Protein AF-A0A4Y2RSC5-F1 (afdb_monomer_lite)

Organism: Araneus ventricosus (NCBI:txid182803)

pLDDT: mean 80.31, std 13.88, range [35.72, 94.94]

Sequence (308 aa):
MYLLNKRRVNRQESGKKKAKQGKEKMKKQIKNLEKKLKLPEKMNAKLRQRLWRSSKQQSSQESPRTKVSKLLKGTKNVSKTVKKKLLFSELLLSKIKSTYIRSNTAEKRTLKSATSGILEKYRCQGYFTSLTSRWKTNLSYGRTERKIKLEKLREDVKAFVENDMTSRLTAGKKETITRNKQKCQMRLLNDSLKSLHKKFLAAYPFYKDGDLTTKIKFERWVTKKVKVIIHGNEKISQKTVKETVECSKQELLKAFMKSMPTFMQHVNNVNHQHQIINKIKENLQKKEALLHIDFSENFNCKYAEEIH

Secondary structure (DSSP, 8-state):
----------HHHHHHHHHHHHHHHHHHHHHHHHHHHHHHHHHHHHHHHHHHHHHHHHTTS--HHHHHHHHTTT-S---HHHHHHHHHHHHHHHHHHHHHHH--HHHHHHHHHHHTTHHHHTT-HHHHHHHH--S-SSSSHHHHHHHHHHHHHHHHHHHHHHSTTTEEE---TT-EEEETTEEEE-EEESS-HHHHHHHHHHH-GGGTS-TTSSEEEEEEEEEEEEEEEETTEEEEEEEEEEEEEEEEHHHHHHHHHHHHHHHHHHHHHHHHHHHHHHHHHHT--TT-------TTTTTT--------

Radius of gyration: 42.2 Å; chains: 1; bounding box: 141×112×78 Å

Structure (mmCIF, N/CA/C/O backbone):
data_AF-A0A4Y2RSC5-F1
#
_entry.id   AF-A0A4Y2RSC5-F1
#
loop_
_atom_site.group_PDB
_atom_site.id
_atom_site.type_symbol
_atom_site.label_atom_id
_atom_site.label_alt_id
_atom_site.label_comp_id
_atom_site.label_asym_id
_atom_site.label_entity_id
_atom_site.label_seq_id
_atom_site.pdbx_PDB_ins_code
_atom_site.Cartn_x
_atom_site.Cartn_y
_atom_site.Cartn_z
_atom_site.occupancy
_atom_site.B_iso_or_equiv
_atom_site.auth_seq_id
_atom_site.auth_comp_id
_atom_site.auth_asym_id
_atom_site.auth_atom_id
_atom_site.pdbx_PDB_model_num
ATOM 1 N N . MET A 1 1 ? 84.118 72.028 18.546 1.00 38.62 1 MET A N 1
ATOM 2 C CA . MET A 1 1 ? 84.020 71.269 19.810 1.00 38.62 1 MET A CA 1
ATOM 3 C C . MET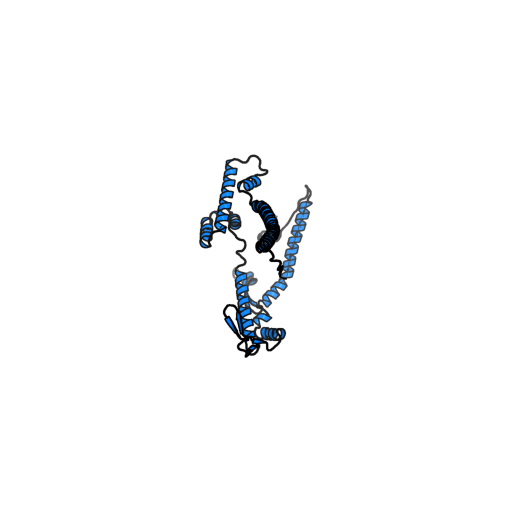 A 1 1 ? 82.852 70.304 19.731 1.00 38.62 1 MET A C 1
ATOM 5 O O . MET A 1 1 ? 81.795 70.674 19.239 1.00 38.62 1 MET A O 1
ATOM 9 N N . TYR A 1 2 ? 83.088 69.067 20.161 1.00 40.75 2 TYR A N 1
ATOM 10 C CA . TYR A 1 2 ? 82.125 67.971 20.233 1.00 40.75 2 TYR A CA 1
ATOM 11 C C . TYR A 1 2 ? 80.888 68.333 21.069 1.00 40.75 2 TYR A C 1
ATOM 13 O O . TYR A 1 2 ? 81.036 68.937 22.123 1.00 40.75 2 TYR A O 1
ATOM 21 N N . LEU A 1 3 ? 79.703 67.864 20.653 1.00 40.97 3 LEU A N 1
ATOM 22 C CA . LEU A 1 3 ? 78.919 66.884 21.424 1.00 40.97 3 LEU A CA 1
ATOM 23 C C . LEU A 1 3 ? 77.697 66.397 20.621 1.00 40.97 3 LEU A C 1
ATOM 25 O O . LEU A 1 3 ? 76.685 67.073 20.452 1.00 40.97 3 LEU A O 1
ATOM 29 N N . LEU A 1 4 ? 77.825 65.158 20.138 1.00 47.56 4 LEU A N 1
ATOM 30 C CA . LEU A 1 4 ? 76.773 64.306 19.590 1.00 47.56 4 LEU A CA 1
ATOM 31 C C . LEU A 1 4 ? 75.634 64.119 20.603 1.00 47.56 4 LEU A C 1
ATOM 33 O O . LEU A 1 4 ? 75.732 63.267 21.484 1.00 47.56 4 LEU A O 1
ATOM 37 N N . ASN A 1 5 ? 74.505 64.805 20.427 1.00 45.09 5 ASN A N 1
ATOM 38 C CA . ASN A 1 5 ? 73.284 64.477 21.166 1.00 45.09 5 ASN A CA 1
ATOM 39 C C . ASN A 1 5 ? 72.434 63.465 20.375 1.00 45.09 5 ASN A C 1
ATOM 41 O O . ASN A 1 5 ? 71.333 63.747 19.900 1.00 45.09 5 ASN A O 1
ATOM 45 N N . LYS A 1 6 ? 72.975 62.249 20.195 1.00 51.88 6 LYS A N 1
ATOM 46 C CA . LYS A 1 6 ? 72.181 61.090 19.763 1.00 51.88 6 LYS A CA 1
ATOM 47 C C . LYS A 1 6 ? 71.186 60.788 20.885 1.00 51.88 6 LYS A C 1
ATOM 49 O O . LYS A 1 6 ? 71.548 60.120 21.852 1.00 51.88 6 LYS A O 1
ATOM 54 N N . ARG A 1 7 ? 69.937 61.256 20.753 1.00 49.59 7 ARG A N 1
ATOM 55 C CA . ARG A 1 7 ? 68.803 60.852 21.605 1.00 49.59 7 ARG A CA 1
ATOM 56 C C . ARG A 1 7 ? 68.656 59.326 21.550 1.00 49.59 7 ARG A C 1
ATOM 58 O O . ARG A 1 7 ? 67.960 58.779 20.698 1.00 49.59 7 ARG A O 1
ATOM 65 N N . ARG A 1 8 ? 69.344 58.621 22.451 1.00 51.06 8 ARG A N 1
ATOM 66 C CA . ARG A 1 8 ? 69.123 57.204 22.736 1.00 51.06 8 ARG A CA 1
ATOM 67 C C . ARG A 1 8 ? 67.728 57.103 23.339 1.00 51.06 8 ARG A C 1
ATOM 69 O O . ARG A 1 8 ? 67.556 57.352 24.527 1.00 51.06 8 ARG A O 1
ATOM 76 N N . VAL A 1 9 ? 66.729 56.763 22.524 1.00 57.09 9 VAL A N 1
ATOM 77 C CA . VAL A 1 9 ? 65.422 56.349 23.044 1.00 57.09 9 VAL A CA 1
ATOM 78 C C . VAL A 1 9 ? 65.686 55.210 24.019 1.00 57.09 9 VAL A C 1
ATOM 80 O O . VAL A 1 9 ? 66.255 54.180 23.645 1.00 57.09 9 VAL A O 1
ATOM 83 N N . ASN A 1 10 ? 65.343 55.433 25.283 1.00 57.34 10 ASN A N 1
ATOM 84 C CA . ASN A 1 10 ? 65.672 54.525 26.361 1.00 57.34 10 ASN A CA 1
ATOM 85 C C . ASN A 1 10 ? 65.034 53.156 26.058 1.00 57.34 10 ASN A C 1
ATOM 87 O O . ASN A 1 10 ? 63.818 53.037 25.883 1.00 57.34 10 ASN A O 1
ATOM 91 N N . ARG A 1 11 ? 65.853 52.102 25.938 1.00 58.34 11 ARG A N 1
ATOM 92 C CA . ARG A 1 11 ? 65.409 50.747 25.550 1.00 58.34 11 ARG A CA 1
ATOM 93 C C . ARG A 1 11 ? 64.298 50.235 26.484 1.00 58.34 11 ARG A C 1
ATOM 95 O O . ARG A 1 11 ? 63.404 49.513 26.039 1.00 58.34 11 ARG A O 1
ATOM 102 N N . GLN A 1 12 ? 64.303 50.689 27.742 1.00 60.19 12 GLN A N 1
ATOM 103 C CA . GLN A 1 12 ? 63.256 50.433 28.735 1.00 60.19 12 GLN A CA 1
ATOM 104 C C . GLN A 1 12 ? 61.904 51.091 28.395 1.00 60.19 12 GLN A C 1
ATOM 106 O O . GLN A 1 12 ? 60.864 50.464 28.592 1.00 60.19 12 GLN A O 1
ATOM 111 N N . GLU A 1 13 ? 61.874 52.309 27.845 1.00 60.00 13 GLU A N 1
ATOM 112 C CA . GLU A 1 13 ? 60.627 52.990 27.445 1.00 60.00 13 GLU A CA 1
ATOM 113 C C . GLU A 1 13 ? 59.979 52.323 26.226 1.00 60.00 13 GLU A C 1
ATOM 115 O O . GLU A 1 13 ? 58.761 52.128 26.187 1.00 60.00 13 GLU A O 1
ATOM 120 N N . SER A 1 14 ? 60.796 51.880 25.264 1.00 63.19 14 SER A N 1
ATOM 121 C CA . SER A 1 14 ? 60.332 51.097 24.110 1.00 63.19 14 SER A CA 1
ATOM 122 C C . SER A 1 14 ? 59.736 49.746 24.540 1.00 63.19 14 SER A C 1
ATOM 124 O O . SER A 1 14 ? 58.666 49.354 24.064 1.00 63.19 14 SER A O 1
ATOM 126 N N . GLY A 1 15 ? 60.362 49.064 25.510 1.00 72.19 15 GLY A N 1
ATOM 127 C CA . GLY A 1 15 ? 59.841 47.831 26.112 1.00 72.19 15 GLY A CA 1
ATOM 128 C C . GLY A 1 15 ? 58.510 48.031 26.847 1.00 72.19 15 GLY A C 1
ATOM 129 O O . GLY A 1 15 ? 57.554 47.294 26.601 1.00 72.19 15 GLY A O 1
ATOM 130 N N . LYS A 1 16 ? 58.400 49.081 27.676 1.00 76.12 16 LYS A N 1
ATOM 131 C CA . LYS A 1 16 ? 57.156 49.449 28.380 1.00 76.12 16 LYS A CA 1
ATOM 132 C C . LYS A 1 16 ? 56.017 49.765 27.403 1.00 76.12 16 LYS A C 1
ATOM 134 O O . LYS A 1 16 ? 54.886 49.319 27.606 1.00 76.12 16 LYS A O 1
ATOM 139 N N . LYS A 1 17 ? 56.308 50.470 26.304 1.00 77.06 17 LYS A N 1
ATOM 140 C CA . LYS A 1 17 ? 55.325 50.780 25.252 1.00 77.06 17 LYS A CA 1
ATOM 141 C C . LYS A 1 17 ? 54.841 49.518 24.530 1.00 77.06 17 LYS A C 1
ATOM 143 O O . LYS A 1 17 ? 53.634 49.356 24.353 1.00 77.06 17 LYS A O 1
ATOM 148 N N . LYS A 1 18 ? 55.745 48.592 24.184 1.00 76.75 18 LYS A N 1
ATOM 149 C CA . LYS A 1 18 ? 55.384 47.286 23.597 1.00 76.75 18 LYS A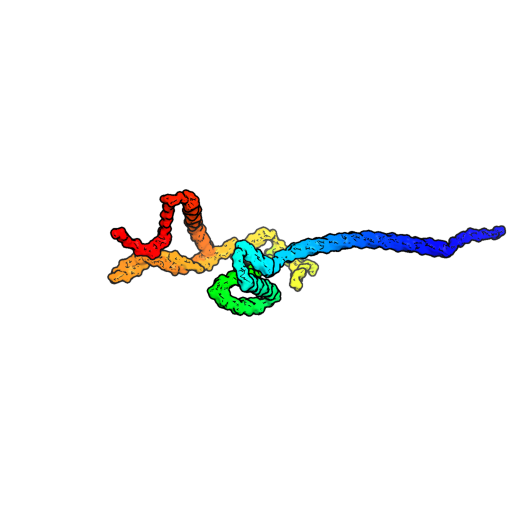 CA 1
ATOM 150 C C . LYS A 1 18 ? 54.540 46.439 24.554 1.00 76.75 18 LYS A C 1
ATOM 152 O O . LYS A 1 18 ? 53.531 45.878 24.130 1.00 76.75 18 LYS A O 1
ATOM 157 N N . ALA A 1 19 ? 54.885 46.405 25.842 1.00 79.88 19 ALA A N 1
ATOM 158 C CA . ALA A 1 19 ? 54.108 45.700 26.863 1.00 79.88 19 ALA A CA 1
ATOM 159 C C . ALA A 1 19 ? 52.691 46.284 27.018 1.00 79.88 19 ALA A C 1
ATOM 161 O O . ALA A 1 19 ? 51.711 45.538 27.055 1.00 79.88 19 ALA A O 1
ATOM 162 N N . LYS A 1 20 ? 52.558 47.619 27.025 1.00 83.69 20 LYS A N 1
ATOM 163 C CA . LYS A 1 20 ? 51.255 48.303 27.065 1.00 83.69 20 LYS A CA 1
ATOM 164 C C . LYS A 1 20 ? 50.401 47.965 25.839 1.00 83.69 20 LYS A C 1
ATOM 166 O O . LYS A 1 20 ? 49.246 47.575 25.995 1.00 83.69 20 LYS A O 1
ATOM 171 N N . GLN A 1 21 ? 50.982 48.025 24.640 1.00 84.25 21 GLN A N 1
ATOM 172 C CA . GLN A 1 21 ? 50.295 47.651 23.399 1.00 84.25 21 GLN A CA 1
ATOM 173 C C . GLN A 1 21 ? 49.872 46.172 23.388 1.00 84.25 21 GLN A C 1
ATOM 175 O O . GLN A 1 21 ? 48.770 45.853 22.944 1.00 84.25 21 GLN A O 1
ATOM 180 N N . GLY A 1 22 ? 50.709 45.267 23.908 1.00 87.69 22 GLY A N 1
ATOM 181 C CA . GLY A 1 22 ? 50.367 43.853 24.082 1.00 87.69 22 GLY A CA 1
ATOM 182 C C . GLY A 1 22 ? 49.178 43.654 25.026 1.00 87.69 22 GLY A C 1
ATOM 183 O O . GLY A 1 22 ? 48.213 42.977 24.672 1.00 87.69 22 GLY A O 1
ATOM 184 N N . LYS A 1 23 ? 49.189 44.328 26.183 1.00 88.50 23 LYS A N 1
ATOM 185 C CA . LYS A 1 23 ? 48.091 44.293 27.164 1.00 88.50 23 LYS A CA 1
ATOM 186 C C . LYS A 1 23 ? 46.782 44.836 26.585 1.00 88.50 23 LYS A C 1
ATOM 188 O O . LYS A 1 23 ? 45.720 44.265 26.819 1.00 88.50 23 LYS A O 1
ATOM 193 N N . GLU A 1 24 ? 46.838 45.911 25.801 1.00 88.75 24 GLU A N 1
ATOM 194 C CA . GLU A 1 24 ? 45.664 46.471 25.120 1.00 88.75 24 GLU A CA 1
ATOM 195 C C . GLU A 1 24 ? 45.108 45.534 24.041 1.00 88.75 24 GLU A C 1
ATOM 197 O O . GLU A 1 24 ? 43.889 45.374 23.940 1.00 88.75 24 GLU A O 1
ATOM 202 N N . LYS A 1 25 ? 45.978 44.865 23.273 1.00 91.00 25 LYS A N 1
ATOM 203 C CA . LYS A 1 25 ? 45.565 43.833 22.309 1.00 91.00 25 LYS A CA 1
ATOM 204 C C . LYS A 1 25 ? 44.872 42.663 23.008 1.00 91.00 25 LYS A C 1
ATOM 206 O O . LYS A 1 25 ? 43.777 42.292 22.587 1.00 91.00 25 LYS A O 1
ATOM 211 N N . MET A 1 26 ? 45.436 42.155 24.105 1.00 90.12 26 MET A N 1
ATOM 212 C CA . MET A 1 26 ? 44.810 41.083 24.890 1.00 90.12 26 MET A CA 1
ATOM 213 C C . MET A 1 26 ? 43.454 41.511 25.462 1.00 90.12 26 MET A C 1
ATOM 215 O O . MET A 1 26 ? 42.474 40.788 25.313 1.00 90.12 26 MET A O 1
ATOM 219 N N . LYS A 1 27 ? 43.342 42.720 26.033 1.00 93.19 27 LYS A N 1
ATOM 220 C CA . LYS A 1 27 ? 42.054 43.252 26.520 1.00 93.19 27 LYS A CA 1
ATOM 221 C C . LYS A 1 27 ? 40.998 43.327 25.413 1.00 93.19 27 LYS A C 1
ATOM 223 O O . LYS A 1 27 ? 39.842 42.973 25.637 1.00 93.19 27 LYS A O 1
ATOM 228 N N . LYS A 1 28 ? 41.381 43.763 24.206 1.00 92.81 28 LYS A N 1
ATOM 229 C CA . LYS A 1 28 ? 40.481 43.780 23.040 1.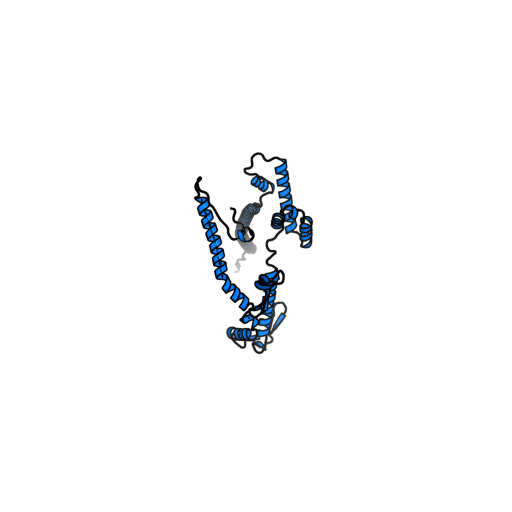00 92.81 28 LYS A CA 1
ATOM 230 C C . LYS A 1 28 ? 40.060 42.367 22.627 1.00 92.81 28 LYS A C 1
ATOM 232 O O . LYS A 1 28 ? 38.890 42.157 22.317 1.00 92.81 28 LYS A O 1
ATOM 237 N N . GLN A 1 29 ? 40.981 41.404 22.649 1.00 93.31 29 GLN A N 1
ATOM 238 C CA . GLN A 1 29 ? 40.682 40.001 22.351 1.00 93.31 29 GLN A CA 1
ATOM 239 C C . GLN A 1 29 ? 39.714 39.394 23.371 1.00 93.31 29 GLN A C 1
ATOM 241 O O . GLN A 1 29 ? 38.714 38.817 22.955 1.00 93.31 29 GLN A O 1
ATOM 246 N N . ILE A 1 30 ? 39.943 39.604 24.672 1.00 93.69 30 ILE A N 1
ATOM 247 C CA . ILE A 1 30 ? 39.045 39.155 25.749 1.00 93.69 30 ILE A CA 1
ATOM 248 C C . ILE A 1 30 ? 37.636 39.712 25.527 1.00 93.69 30 ILE A C 1
ATOM 250 O O . ILE A 1 30 ? 36.679 38.949 25.429 1.00 93.69 30 ILE A O 1
ATOM 254 N N . LYS A 1 31 ? 37.511 41.024 25.294 1.00 94.44 31 LYS A N 1
ATOM 255 C CA . LYS A 1 31 ? 36.214 41.668 25.031 1.00 94.44 31 LYS A CA 1
ATOM 256 C C . LYS A 1 31 ? 35.508 41.103 23.791 1.00 94.44 31 LYS A C 1
ATOM 258 O O . LYS A 1 31 ? 34.282 40.990 23.760 1.00 94.44 31 LYS A O 1
ATOM 263 N N . ASN A 1 32 ? 36.258 40.761 22.745 1.00 93.31 32 ASN A N 1
ATOM 264 C CA . ASN A 1 32 ? 35.699 40.150 21.539 1.00 93.31 32 ASN A CA 1
ATOM 265 C C . ASN A 1 32 ? 35.259 38.698 21.775 1.00 93.31 32 ASN A C 1
ATOM 267 O O . ASN A 1 32 ? 34.220 38.295 21.254 1.00 93.31 32 ASN A O 1
ATOM 271 N N . LEU A 1 33 ? 36.010 37.927 22.563 1.00 90.88 33 LEU A N 1
ATOM 272 C CA . LEU A 1 33 ? 35.647 36.563 22.951 1.00 90.88 33 LEU A CA 1
ATOM 273 C C . LEU A 1 33 ? 34.394 36.549 23.836 1.00 90.88 33 LEU A C 1
ATOM 275 O O . LEU A 1 33 ? 33.474 35.785 23.561 1.00 90.88 33 LEU A O 1
ATOM 279 N N . GLU A 1 34 ? 34.283 37.464 24.800 1.00 92.25 34 GLU A N 1
ATOM 280 C CA . GLU A 1 34 ? 33.077 37.641 25.622 1.00 92.25 34 GLU A CA 1
ATOM 281 C C . GLU A 1 34 ? 31.842 37.958 24.768 1.00 92.25 34 GLU A C 1
ATOM 283 O O . GLU A 1 34 ? 30.770 37.380 24.955 1.00 92.25 34 GLU A O 1
ATOM 288 N N . LYS A 1 35 ? 31.978 38.845 23.771 1.00 90.06 35 LYS A N 1
ATOM 289 C CA . LYS A 1 35 ? 30.892 39.126 22.817 1.00 90.06 35 LYS A CA 1
ATOM 290 C C . LYS A 1 35 ? 30.500 37.884 22.015 1.00 90.06 35 LYS A C 1
ATOM 292 O O . LYS A 1 35 ? 29.309 37.657 21.806 1.00 90.06 35 LYS A O 1
ATOM 297 N N . LYS A 1 36 ? 31.483 37.088 21.580 1.00 90.56 36 LYS A N 1
ATOM 298 C CA . LYS A 1 36 ? 31.247 35.835 20.850 1.00 90.56 36 LYS A CA 1
ATOM 299 C C . LYS A 1 36 ? 30.589 34.762 21.718 1.00 90.56 36 LYS A C 1
ATOM 301 O O . LYS A 1 36 ? 29.824 33.987 21.162 1.00 90.56 36 LYS A O 1
ATOM 306 N N . LEU A 1 37 ? 30.823 34.738 23.033 1.00 92.00 37 LEU A N 1
ATOM 307 C CA . LEU A 1 37 ? 30.200 33.790 23.972 1.00 92.00 37 LEU A CA 1
ATOM 308 C C . LEU A 1 37 ? 28.743 34.142 24.321 1.00 92.00 37 LEU A C 1
ATOM 310 O O . LEU A 1 37 ? 27.908 33.248 24.456 1.00 92.00 37 LEU A O 1
ATOM 314 N N . LYS A 1 38 ? 28.380 35.430 24.343 1.00 92.25 38 LYS A N 1
ATOM 315 C CA . LYS A 1 38 ? 27.003 35.867 24.661 1.00 92.25 38 LYS A CA 1
ATOM 316 C C . LYS A 1 38 ? 25.930 35.327 23.708 1.00 92.25 38 LYS A C 1
ATOM 318 O O . LYS A 1 38 ? 24.800 35.073 24.125 1.00 92.25 38 LYS A O 1
ATOM 323 N N . LEU A 1 39 ? 26.231 35.195 22.414 1.00 86.44 39 LEU A N 1
ATOM 324 C CA . LEU A 1 39 ? 25.284 34.672 21.416 1.00 86.44 39 LEU A CA 1
ATOM 325 C C . LEU A 1 39 ? 24.964 33.173 21.604 1.00 86.44 39 LEU A C 1
ATOM 327 O O . LEU A 1 39 ? 23.777 32.844 21.701 1.00 86.44 39 LEU A O 1
ATOM 331 N N . PRO A 1 40 ? 25.952 32.260 21.692 1.00 90.12 40 PRO A N 1
ATOM 332 C CA . PRO A 1 40 ? 25.705 30.847 21.949 1.00 90.12 40 PRO A CA 1
ATOM 333 C C . PRO A 1 40 ? 25.101 30.600 23.333 1.00 90.12 40 PRO A C 1
ATOM 335 O O . PRO A 1 40 ? 24.245 29.730 23.446 1.00 90.12 40 PRO A O 1
ATOM 338 N N . GLU A 1 41 ? 25.430 31.385 24.364 1.00 93.00 41 GLU A N 1
ATOM 339 C CA . GLU A 1 41 ? 24.750 31.303 25.667 1.00 93.00 41 GLU A CA 1
ATOM 340 C C . GLU A 1 41 ? 23.250 31.602 25.555 1.00 93.00 41 GLU A C 1
ATOM 342 O O . GLU A 1 41 ? 22.416 30.816 26.014 1.00 93.00 41 GLU A O 1
ATOM 347 N N . LYS A 1 42 ? 22.882 32.690 24.862 1.00 92.12 42 LYS A N 1
ATOM 348 C CA . LYS A 1 42 ? 21.475 33.022 24.579 1.00 92.12 42 LYS A CA 1
ATOM 349 C C . LYS A 1 42 ? 20.788 31.936 23.751 1.00 92.12 42 LYS A C 1
ATOM 351 O O . LYS A 1 42 ? 19.621 31.621 23.993 1.00 92.12 42 LYS A O 1
ATOM 356 N N . MET A 1 43 ? 21.488 31.359 22.774 1.00 91.19 43 MET A N 1
ATOM 357 C CA . MET A 1 43 ? 20.962 30.270 21.951 1.00 91.19 43 MET A CA 1
ATOM 358 C C . MET A 1 43 ? 20.743 28.997 22.778 1.00 91.19 43 MET A C 1
ATOM 360 O O . MET A 1 43 ? 19.669 28.405 22.706 1.00 91.19 43 MET A O 1
ATOM 364 N N . ASN A 1 44 ? 21.694 28.633 23.637 1.00 90.19 44 ASN A N 1
ATOM 365 C CA . ASN A 1 44 ? 21.588 27.504 24.557 1.00 90.19 44 ASN A CA 1
ATOM 366 C C . ASN A 1 44 ? 20.445 27.686 25.560 1.00 90.19 44 ASN A C 1
ATOM 368 O O . ASN A 1 44 ? 19.691 26.744 25.793 1.00 90.19 44 ASN A O 1
ATOM 372 N N . ALA A 1 45 ? 20.251 28.888 26.110 1.00 93.25 45 ALA A N 1
ATOM 373 C CA . ALA A 1 45 ? 19.117 29.187 26.984 1.00 93.25 45 ALA A CA 1
ATOM 374 C C . ALA A 1 45 ? 17.771 28.989 26.261 1.00 93.25 45 ALA A C 1
ATOM 376 O O . ALA A 1 45 ? 16.875 28.317 26.779 1.00 93.25 45 ALA A O 1
ATOM 377 N N . LYS A 1 46 ? 17.649 29.483 25.017 1.00 92.81 46 LYS A N 1
ATOM 378 C CA . LYS A 1 46 ? 16.461 29.258 24.172 1.00 92.81 46 LYS A CA 1
ATOM 379 C C . LYS A 1 46 ? 16.235 27.774 23.876 1.00 92.81 46 LYS A C 1
ATOM 381 O O . LYS A 1 46 ? 15.098 27.308 23.943 1.00 92.81 46 LYS A O 1
ATOM 386 N N . LEU A 1 47 ? 17.294 27.026 23.560 1.00 90.12 47 LEU A N 1
ATOM 387 C CA . LEU A 1 47 ? 17.215 25.588 23.294 1.00 90.12 47 LEU A CA 1
ATOM 388 C C . LEU A 1 47 ? 16.781 24.806 24.539 1.00 90.12 47 LEU A C 1
ATOM 390 O O . LEU A 1 47 ? 15.878 23.981 24.435 1.00 90.12 47 LEU A O 1
ATOM 394 N N . ARG A 1 48 ? 17.329 25.120 25.721 1.00 90.56 48 ARG A N 1
ATOM 395 C CA . ARG A 1 48 ? 16.908 24.534 27.007 1.00 90.56 48 ARG A CA 1
ATOM 396 C C . ARG A 1 48 ? 15.430 24.796 27.290 1.00 90.56 48 ARG A C 1
ATOM 398 O O . ARG A 1 48 ? 14.702 23.878 27.661 1.00 90.56 48 ARG A O 1
ATOM 405 N N . GLN A 1 49 ? 14.959 26.021 27.055 1.00 87.75 49 GLN A N 1
ATOM 406 C CA . GLN A 1 49 ? 13.554 26.371 27.263 1.00 87.75 49 GLN A CA 1
ATOM 407 C C . GLN A 1 49 ? 12.620 25.665 26.265 1.00 87.75 49 GLN A C 1
ATOM 409 O O . GLN A 1 49 ? 11.542 25.210 26.652 1.00 87.75 49 GLN A O 1
ATOM 414 N N . ARG A 1 50 ? 13.032 25.512 24.998 1.00 85.56 50 ARG A N 1
ATOM 415 C CA . ARG A 1 50 ? 12.306 24.701 24.002 1.00 85.56 50 ARG A CA 1
ATOM 416 C C . ARG A 1 50 ? 12.252 23.228 24.400 1.00 85.56 50 ARG A C 1
ATOM 418 O O . ARG A 1 50 ? 11.176 22.642 24.345 1.00 85.56 50 ARG A O 1
ATOM 425 N N . LEU A 1 51 ? 13.369 22.660 24.855 1.00 83.12 51 LEU A N 1
ATOM 426 C CA . LEU A 1 51 ? 13.448 21.291 25.371 1.00 83.12 51 LEU A CA 1
ATOM 427 C C . LEU A 1 51 ? 12.496 21.075 26.551 1.00 83.12 51 LEU A C 1
ATOM 429 O O . LEU A 1 51 ? 11.780 20.081 26.576 1.00 83.12 51 LEU A O 1
ATOM 433 N N . TRP A 1 52 ? 12.421 22.021 27.490 1.00 80.75 52 TRP A N 1
ATOM 434 C CA . TRP A 1 52 ? 11.495 21.943 28.624 1.00 80.75 52 TRP A CA 1
ATOM 435 C C . TRP A 1 52 ? 10.022 21.984 28.193 1.00 80.75 52 TRP A C 1
ATOM 437 O O . TRP A 1 52 ? 9.217 21.171 28.650 1.00 80.75 52 TRP A O 1
ATOM 447 N N . ARG A 1 53 ? 9.661 22.882 27.265 1.00 78.69 53 ARG A N 1
ATOM 448 C CA . ARG A 1 53 ? 8.300 22.946 26.698 1.00 78.69 53 ARG A CA 1
ATOM 449 C C . ARG A 1 53 ? 7.943 21.662 25.940 1.00 78.69 53 ARG A C 1
ATOM 451 O O . ARG A 1 53 ? 6.856 21.126 26.137 1.00 78.69 53 ARG A O 1
ATOM 458 N N . SER A 1 54 ? 8.880 21.142 25.146 1.00 72.00 54 SER A N 1
ATOM 459 C CA . SER A 1 54 ? 8.731 19.872 24.429 1.00 72.00 54 SER A CA 1
ATOM 460 C C . SER A 1 54 ? 8.610 18.692 25.393 1.00 72.00 54 SER A C 1
ATOM 462 O O . SER A 1 54 ? 7.769 17.833 25.184 1.00 72.00 54 SER A O 1
ATOM 464 N N . SER A 1 55 ? 9.374 18.670 26.489 1.00 66.50 55 SER A N 1
ATOM 465 C CA . SER A 1 55 ? 9.301 17.636 27.530 1.00 66.50 55 SER A CA 1
ATOM 466 C C . SER A 1 55 ? 7.941 17.627 28.239 1.00 66.50 55 SER A C 1
ATOM 468 O O . SER A 1 55 ? 7.341 16.567 28.415 1.00 66.50 55 SER A O 1
ATOM 470 N N . LYS A 1 56 ? 7.364 18.803 28.534 1.00 64.25 56 LYS A N 1
ATOM 471 C CA . LYS A 1 56 ? 5.971 18.911 29.010 1.00 64.25 56 LYS A CA 1
ATOM 472 C C . LYS A 1 56 ? 4.954 18.387 27.993 1.00 64.25 56 LYS A C 1
ATOM 474 O O . LYS A 1 56 ? 3.985 17.751 28.394 1.00 64.25 56 LYS A O 1
ATOM 479 N N . GLN A 1 57 ? 5.177 18.606 26.698 1.00 59.69 57 GLN A N 1
ATOM 480 C CA . GLN A 1 57 ? 4.351 18.007 25.645 1.00 59.69 57 GLN A CA 1
ATOM 481 C C . GLN A 1 57 ? 4.596 16.499 25.484 1.00 59.69 57 GLN A C 1
ATOM 483 O O . GLN A 1 57 ? 3.674 15.791 25.103 1.00 59.69 57 GLN A O 1
ATOM 488 N N . GLN A 1 58 ? 5.782 15.978 25.806 1.00 54.16 58 GLN A N 1
ATOM 489 C CA . GLN A 1 58 ? 6.134 14.550 25.740 1.00 54.16 58 GLN A CA 1
ATOM 490 C C . GLN A 1 58 ? 5.654 13.757 26.973 1.00 54.16 58 GLN A C 1
ATOM 492 O O . GLN A 1 58 ? 5.393 12.561 26.875 1.00 54.16 58 GLN A O 1
ATOM 497 N N . SER A 1 59 ? 5.423 14.446 28.097 1.00 52.38 59 SER A N 1
ATOM 498 C CA . SER A 1 59 ? 4.688 13.978 29.291 1.00 52.38 59 SER A CA 1
ATOM 499 C C . SER A 1 59 ? 3.198 13.664 29.016 1.00 52.38 59 SER A C 1
ATOM 501 O O . SER A 1 59 ? 2.468 13.192 29.884 1.00 52.38 59 SER A O 1
ATOM 503 N N . SER A 1 60 ? 2.724 13.864 27.783 1.00 55.81 60 SER A N 1
ATOM 504 C CA . SER A 1 60 ? 1.361 13.541 27.333 1.00 55.81 60 SER A CA 1
ATOM 505 C C . SER A 1 60 ? 1.023 12.043 27.291 1.00 55.81 60 SER A C 1
ATOM 507 O O . SER A 1 60 ? -0.124 11.688 27.020 1.00 55.81 60 SER A O 1
ATOM 509 N N . GLN A 1 61 ? 1.967 11.138 27.583 1.00 64.94 61 GLN A N 1
ATOM 510 C CA . GLN A 1 61 ? 1.624 9.738 27.836 1.00 64.94 61 GLN A CA 1
ATOM 511 C C . GLN A 1 61 ? 1.031 9.609 29.238 1.00 64.94 61 GLN A C 1
ATOM 513 O O . GLN A 1 61 ? 1.740 9.527 30.238 1.00 64.94 61 GLN A O 1
ATOM 518 N N . GLU A 1 62 ? -0.298 9.603 29.298 1.00 72.19 62 GLU A N 1
ATOM 519 C CA . GLU A 1 62 ? -1.044 9.459 30.542 1.00 72.19 62 GLU A CA 1
ATOM 520 C C . GLU A 1 62 ? -0.584 8.232 31.335 1.00 72.19 62 GLU A C 1
ATOM 522 O O . GLU A 1 62 ? -0.546 7.111 30.814 1.00 72.19 62 GLU A O 1
ATOM 527 N N . SER A 1 63 ? -0.270 8.448 32.616 1.00 81.44 63 SER A N 1
ATOM 528 C CA . SER A 1 63 ? 0.053 7.366 33.545 1.00 81.44 63 SER A CA 1
ATOM 529 C C . SER A 1 63 ? -1.079 6.328 33.573 1.00 81.44 63 SER A C 1
ATOM 531 O O . SER A 1 63 ? -2.251 6.718 33.538 1.00 81.44 63 SER A O 1
ATOM 533 N N . PRO A 1 64 ? -0.773 5.021 33.706 1.00 84.00 64 PRO A N 1
ATOM 534 C CA . PRO A 1 64 ? -1.781 3.967 33.852 1.00 84.00 64 PRO A CA 1
ATOM 535 C C . PRO A 1 64 ? -2.843 4.291 34.911 1.00 84.00 64 PRO A C 1
ATOM 537 O O . PRO A 1 64 ? -4.031 4.064 34.702 1.00 84.00 64 PRO A O 1
ATOM 540 N N . ARG A 1 65 ? -2.441 4.925 36.021 1.00 85.94 65 ARG A N 1
ATOM 541 C CA . ARG A 1 65 ? -3.363 5.355 37.082 1.00 85.94 65 ARG A CA 1
ATOM 542 C C . ARG A 1 65 ? -4.300 6.478 36.630 1.00 85.94 65 ARG A C 1
ATOM 544 O O . ARG A 1 65 ? -5.481 6.462 36.969 1.00 85.94 65 ARG A O 1
ATOM 551 N N . THR A 1 66 ? -3.789 7.428 35.852 1.00 85.62 66 THR A N 1
ATOM 552 C CA . THR A 1 66 ? -4.576 8.526 35.276 1.00 85.62 66 THR A CA 1
ATOM 553 C C . THR A 1 66 ? -5.582 8.001 34.255 1.00 85.62 66 THR A C 1
ATOM 555 O O . THR A 1 66 ? -6.736 8.419 34.290 1.00 85.62 66 THR A O 1
ATOM 558 N N . LYS A 1 67 ? -5.190 7.030 33.418 1.00 85.56 67 LYS A N 1
ATOM 559 C CA . LYS A 1 67 ? -6.094 6.376 32.457 1.00 85.56 67 LYS A CA 1
ATOM 560 C C . LYS A 1 67 ? -7.250 5.665 33.147 1.00 85.56 67 LYS A C 1
ATOM 562 O O . LYS A 1 67 ? -8.401 5.910 32.804 1.00 85.56 67 LYS A O 1
ATOM 567 N N . VAL A 1 68 ? -6.960 4.856 34.169 1.00 89.06 68 VAL A N 1
ATOM 568 C CA . VAL A 1 68 ? -8.005 4.183 34.959 1.00 89.06 68 VAL A CA 1
ATOM 569 C C . VAL A 1 68 ? -8.916 5.201 35.643 1.00 89.06 68 VAL A C 1
ATOM 571 O O . VAL A 1 68 ? -10.129 5.044 35.624 1.00 89.06 68 VAL A O 1
ATOM 574 N N . SER A 1 69 ? -8.359 6.279 36.200 1.00 86.38 69 SER A N 1
ATOM 575 C CA . SER A 1 69 ? -9.157 7.346 36.817 1.00 86.38 69 SER A CA 1
ATOM 576 C C . SER A 1 69 ? -10.111 8.015 35.819 1.00 86.38 69 SER A C 1
ATOM 578 O O . SER A 1 69 ? -11.273 8.247 36.141 1.00 86.38 69 SER A O 1
ATOM 580 N N . LYS A 1 70 ? -9.655 8.271 34.584 1.00 88.19 70 LYS A N 1
ATOM 581 C CA . LYS A 1 70 ? -10.501 8.806 33.506 1.00 88.19 70 LYS A CA 1
ATOM 582 C C . LYS A 1 70 ? -11.576 7.819 33.058 1.00 88.19 70 LYS A C 1
ATOM 584 O O . LYS A 1 70 ? -12.712 8.238 32.881 1.00 88.19 70 LYS A O 1
ATOM 589 N N . LEU A 1 71 ? -11.236 6.537 32.912 1.00 86.81 71 LEU A N 1
ATOM 590 C CA . LEU A 1 71 ? -12.192 5.481 32.552 1.00 86.81 71 LEU A CA 1
ATOM 591 C C . LEU A 1 71 ? -13.309 5.332 33.591 1.00 86.81 71 LEU A C 1
ATOM 593 O O . LEU A 1 71 ? -14.443 5.039 33.240 1.00 86.81 71 LEU A O 1
ATOM 597 N N . LEU A 1 72 ? -12.989 5.553 34.866 1.00 88.56 72 LEU A N 1
ATOM 598 C CA . LEU A 1 72 ? -13.941 5.482 35.975 1.00 88.56 72 LEU A CA 1
ATOM 599 C C . LEU A 1 72 ? -14.604 6.836 36.289 1.00 88.56 72 LEU A C 1
ATOM 601 O O . LEU A 1 72 ? -15.319 6.966 37.287 1.00 88.56 72 LEU A O 1
ATOM 605 N N . LYS A 1 73 ? -14.367 7.874 35.477 1.00 86.25 73 LYS A N 1
ATOM 606 C CA . LYS A 1 73 ? -14.972 9.192 35.682 1.00 86.25 73 LYS A CA 1
ATOM 607 C C . LYS A 1 73 ? -16.459 9.121 35.321 1.00 86.25 73 LYS A C 1
ATOM 609 O O . LYS A 1 73 ? -16.805 8.812 34.191 1.00 86.25 73 LYS A O 1
ATOM 614 N N . GLY A 1 74 ? -17.331 9.428 36.282 1.00 80.44 74 GLY A N 1
ATOM 615 C CA . GLY A 1 74 ? -18.791 9.406 36.103 1.00 80.44 74 GLY A CA 1
ATOM 616 C C . GLY A 1 74 ? -19.487 8.154 36.650 1.00 80.44 74 GLY A C 1
ATOM 617 O O . GLY A 1 74 ? -20.699 8.172 36.832 1.00 80.44 74 GLY A O 1
ATOM 618 N N . THR A 1 75 ? -18.745 7.100 37.005 1.00 82.62 75 THR A N 1
ATOM 619 C CA . THR A 1 75 ? -19.318 5.926 37.687 1.00 82.62 75 THR A CA 1
ATOM 620 C C . THR A 1 75 ? -19.388 6.156 39.199 1.00 82.62 75 THR A C 1
ATOM 622 O O . THR A 1 75 ? -18.357 6.398 39.833 1.00 82.62 75 THR A O 1
ATOM 625 N N . LYS A 1 76 ? -20.585 6.069 39.796 1.00 77.75 76 LYS A N 1
ATOM 626 C CA . LYS A 1 76 ? -20.763 6.127 41.259 1.00 77.75 76 LYS A CA 1
ATOM 627 C C . LYS A 1 76 ? -20.342 4.784 41.890 1.00 77.75 76 LYS A C 1
ATOM 629 O O . LYS A 1 76 ? -20.691 3.731 41.374 1.00 77.75 76 LYS A O 1
ATOM 634 N N . ASN A 1 77 ? -19.579 4.833 42.988 1.00 79.06 77 ASN A N 1
ATOM 635 C CA . ASN A 1 77 ? -19.167 3.697 43.838 1.00 79.06 77 ASN A CA 1
ATOM 636 C C . ASN A 1 77 ? -18.530 2.472 43.141 1.00 79.06 77 ASN A C 1
ATOM 638 O O . ASN A 1 77 ? -19.071 1.372 43.134 1.00 79.06 77 ASN A O 1
ATOM 642 N N . VAL A 1 78 ? -17.294 2.626 42.651 1.00 85.75 78 VAL A N 1
ATOM 643 C CA . VAL A 1 78 ? -16.482 1.501 42.141 1.00 85.75 78 VAL A CA 1
ATOM 644 C C . VAL A 1 78 ? -15.683 0.838 43.269 1.00 85.75 78 VAL A C 1
ATOM 646 O O . VAL A 1 78 ? -14.859 1.494 43.918 1.00 85.75 78 VAL A O 1
ATOM 649 N N . SER A 1 79 ? -15.863 -0.476 43.447 1.00 89.56 79 SER A N 1
ATOM 650 C CA . SER A 1 79 ? -15.125 -1.293 44.423 1.00 89.56 79 SER A CA 1
ATOM 651 C C . SER A 1 79 ? -13.601 -1.191 44.256 1.00 89.56 79 SER A C 1
ATOM 653 O O . SER A 1 79 ? -13.069 -1.180 43.139 1.00 89.56 79 SER A O 1
ATOM 655 N N . LYS A 1 80 ? -12.871 -1.168 45.383 1.00 88.06 80 LYS A N 1
ATOM 656 C CA . LYS A 1 80 ? -11.394 -1.124 45.417 1.00 88.06 80 LYS A CA 1
ATOM 657 C C . LYS A 1 80 ? -10.769 -2.275 44.615 1.00 88.06 80 LYS A C 1
ATOM 659 O O . LYS A 1 80 ? -9.762 -2.071 43.936 1.00 88.06 80 LYS A O 1
ATOM 664 N N . THR A 1 81 ? -11.396 -3.450 44.624 1.00 91.62 81 THR A N 1
ATOM 665 C CA . THR A 1 81 ? -10.935 -4.639 43.891 1.00 91.62 81 THR A CA 1
ATOM 666 C C . THR A 1 81 ? -10.967 -4.424 42.379 1.00 91.62 81 THR A C 1
ATOM 668 O O . THR A 1 81 ? -10.010 -4.761 41.682 1.00 91.62 81 THR A O 1
ATOM 671 N N . VAL A 1 82 ? -12.028 -3.795 41.867 1.00 88.38 82 VAL A N 1
ATOM 672 C CA . VAL A 1 82 ? -12.186 -3.493 40.435 1.00 88.38 82 VAL A CA 1
ATOM 673 C C . VAL A 1 82 ? -11.155 -2.457 39.990 1.00 88.38 82 VAL A C 1
ATOM 675 O O . VAL A 1 82 ? -10.480 -2.658 38.981 1.00 88.38 82 VAL A O 1
ATOM 678 N N . LYS A 1 83 ? -10.935 -1.407 40.795 1.00 89.00 83 LYS A N 1
ATOM 679 C CA . LYS A 1 83 ? -9.884 -0.404 40.535 1.00 89.00 83 LYS A CA 1
ATOM 680 C C . LYS A 1 83 ? -8.499 -1.046 40.432 1.00 89.00 83 LYS A C 1
ATOM 682 O O . LYS A 1 83 ? -7.730 -0.701 39.538 1.00 89.00 83 LYS A O 1
ATOM 687 N N . LYS A 1 84 ? -8.189 -1.996 41.322 1.00 90.19 84 LYS A N 1
ATOM 688 C CA . LYS A 1 84 ? -6.901 -2.704 41.328 1.00 90.19 84 LYS A CA 1
ATOM 689 C C . LYS A 1 84 ? -6.737 -3.610 40.103 1.00 90.19 84 LYS A C 1
ATOM 691 O O . LYS A 1 84 ? -5.669 -3.589 39.499 1.00 90.19 84 LYS A O 1
ATOM 696 N N . LYS A 1 85 ? -7.781 -4.347 39.701 1.00 91.69 85 LYS A N 1
ATOM 697 C CA . LYS A 1 85 ? -7.759 -5.198 38.494 1.00 91.69 85 LYS A CA 1
ATOM 698 C C . LYS A 1 85 ? -7.574 -4.380 37.209 1.00 91.69 85 LYS A C 1
ATOM 700 O O . LYS A 1 85 ? -6.731 -4.737 36.395 1.00 91.69 85 LYS A O 1
ATOM 705 N N . LEU A 1 86 ? -8.285 -3.258 37.071 1.00 91.62 86 LEU A N 1
ATOM 706 C CA . LEU A 1 86 ? -8.139 -2.344 35.927 1.00 91.62 86 LEU A CA 1
ATOM 707 C C . LEU A 1 86 ? -6.750 -1.697 35.869 1.00 91.62 86 LEU A C 1
ATOM 709 O O . LEU A 1 86 ? -6.149 -1.572 34.805 1.00 91.62 86 LEU A O 1
ATOM 713 N N . LEU A 1 87 ? -6.205 -1.307 37.023 1.00 91.50 87 LEU A N 1
ATOM 714 C CA . LEU A 1 87 ? -4.842 -0.785 37.089 1.00 91.50 87 LEU A CA 1
ATOM 715 C C . LEU A 1 87 ? -3.814 -1.846 36.693 1.00 91.50 87 LEU A C 1
ATOM 717 O O . LEU A 1 87 ? -2.886 -1.550 35.944 1.00 91.50 87 LEU A O 1
ATOM 721 N N . PHE A 1 88 ? -3.989 -3.077 37.171 1.00 91.69 88 PHE A N 1
ATOM 722 C CA . PHE A 1 88 ? -3.123 -4.197 36.827 1.00 91.69 88 PHE A CA 1
ATOM 723 C C . PHE A 1 88 ? -3.137 -4.494 35.322 1.00 91.69 88 PHE A C 1
ATOM 725 O O . PHE A 1 88 ? -2.067 -4.632 34.727 1.00 91.69 88 PHE A O 1
ATOM 732 N N . SER A 1 89 ? -4.314 -4.519 34.686 1.00 89.06 89 SER A N 1
ATOM 733 C CA . SER A 1 89 ? -4.407 -4.725 33.238 1.00 89.06 89 SER A CA 1
ATOM 734 C C . SER A 1 89 ? -3.702 -3.614 32.460 1.00 89.06 89 SER A C 1
ATOM 736 O O . SER A 1 89 ? -2.899 -3.911 31.583 1.00 89.06 89 SER A O 1
ATOM 738 N N . GLU A 1 90 ? -3.903 -2.343 32.815 1.00 88.88 90 GLU A N 1
ATOM 739 C CA . GLU A 1 90 ? -3.235 -1.216 32.140 1.00 88.88 90 GLU A CA 1
ATOM 740 C C . GLU A 1 90 ? -1.706 -1.242 32.294 1.00 88.88 90 GLU A C 1
ATOM 742 O O . GLU A 1 90 ? -0.965 -0.919 31.359 1.00 88.88 90 GLU A O 1
ATOM 747 N N . LEU A 1 91 ? -1.209 -1.664 33.459 1.00 88.94 91 LEU A N 1
ATOM 748 C CA . LEU A 1 91 ? 0.225 -1.839 33.694 1.00 88.94 91 LEU A CA 1
ATOM 749 C C . LEU A 1 91 ? 0.812 -2.944 32.808 1.00 88.94 91 LEU A C 1
ATOM 751 O O . LEU A 1 91 ? 1.842 -2.724 32.161 1.00 88.94 91 LEU A O 1
ATOM 755 N N . LEU A 1 92 ? 0.144 -4.100 32.736 1.00 86.69 92 LEU A N 1
ATOM 756 C CA . LEU A 1 92 ? 0.547 -5.195 31.853 1.00 86.69 92 LEU A CA 1
ATOM 757 C C . LEU A 1 92 ? 0.548 -4.761 30.388 1.00 86.69 92 LEU A C 1
ATOM 759 O O . LEU A 1 92 ? 1.531 -4.991 29.684 1.00 86.69 92 LEU A O 1
ATOM 763 N N . LEU A 1 93 ? -0.507 -4.080 29.940 1.00 84.25 93 LEU A N 1
ATOM 764 C CA . LEU A 1 93 ? -0.622 -3.577 28.572 1.00 84.25 93 LEU A CA 1
ATOM 765 C C . LEU A 1 93 ? 0.521 -2.626 28.211 1.00 84.25 93 LEU A C 1
ATOM 767 O O . LEU A 1 93 ? 1.156 -2.781 27.165 1.00 84.25 93 LEU A O 1
ATOM 771 N N . SER A 1 94 ? 0.827 -1.672 29.094 1.00 84.38 94 SER A N 1
ATOM 772 C CA . SER A 1 94 ? 1.944 -0.740 28.912 1.00 84.38 94 SER A CA 1
ATOM 773 C C . SER A 1 94 ? 3.280 -1.479 28.784 1.00 84.38 94 SER A C 1
ATOM 775 O O . SER A 1 94 ? 4.064 -1.221 27.861 1.00 84.38 94 SER A O 1
ATOM 777 N N . LYS A 1 95 ? 3.518 -2.465 29.660 1.00 86.31 95 LYS A N 1
ATOM 778 C CA . LYS A 1 95 ? 4.744 -3.265 29.632 1.00 86.31 95 LYS A CA 1
ATOM 779 C C . LYS A 1 95 ? 4.848 -4.082 28.348 1.00 86.31 95 LYS A C 1
ATOM 781 O O . LYS A 1 95 ? 5.864 -3.963 27.666 1.00 86.31 95 LYS A O 1
ATOM 786 N N . ILE A 1 96 ? 3.807 -4.833 27.986 1.00 85.00 96 ILE A N 1
ATOM 787 C CA . ILE A 1 96 ? 3.751 -5.647 26.762 1.00 85.00 96 ILE A CA 1
ATOM 788 C C . ILE A 1 96 ? 4.026 -4.779 25.537 1.00 85.00 96 ILE A C 1
ATOM 790 O O . ILE A 1 96 ? 4.880 -5.129 24.727 1.00 85.00 96 ILE A O 1
ATOM 794 N N . LYS A 1 97 ? 3.385 -3.610 25.433 1.00 83.44 97 LYS A N 1
ATOM 795 C CA . LYS A 1 97 ? 3.604 -2.673 24.326 1.00 83.44 97 LYS A CA 1
ATOM 796 C C . LYS A 1 97 ? 5.064 -2.215 24.248 1.00 83.44 97 LYS A C 1
ATOM 798 O O . LYS A 1 97 ? 5.664 -2.248 23.176 1.00 83.44 97 LYS A O 1
ATOM 803 N N . SER A 1 98 ? 5.663 -1.837 25.380 1.00 83.00 98 SER A N 1
ATOM 804 C CA . SER A 1 98 ? 7.069 -1.406 25.433 1.00 83.00 98 SER A CA 1
ATOM 805 C C . SER A 1 98 ? 8.058 -2.526 25.078 1.00 83.00 98 SER A C 1
ATOM 807 O O . SER A 1 98 ? 9.077 -2.279 24.431 1.00 83.00 98 SER A O 1
ATOM 809 N N . THR A 1 99 ? 7.773 -3.762 25.494 1.00 83.88 99 THR A N 1
ATOM 810 C CA . THR A 1 99 ? 8.590 -4.940 25.185 1.00 83.88 99 THR A CA 1
ATOM 811 C C . THR A 1 99 ? 8.444 -5.303 23.714 1.00 83.88 99 THR A C 1
ATOM 813 O O . THR A 1 99 ? 9.445 -5.478 23.033 1.00 83.88 99 THR A O 1
ATOM 816 N N . TYR A 1 100 ? 7.219 -5.298 23.188 1.00 84.19 100 TYR A N 1
ATOM 817 C CA . TYR A 1 100 ? 6.935 -5.590 21.788 1.00 84.19 100 TYR A CA 1
ATOM 818 C C . TYR A 1 100 ? 7.602 -4.601 20.819 1.00 84.19 100 TYR A C 1
ATOM 820 O O . TYR A 1 100 ? 8.078 -4.978 19.751 1.00 84.19 100 TYR A O 1
ATOM 828 N N . ILE A 1 101 ? 7.656 -3.313 21.166 1.00 81.38 101 ILE A N 1
ATOM 829 C CA . ILE A 1 101 ? 8.340 -2.314 20.331 1.00 81.38 101 ILE A CA 1
ATOM 830 C C . ILE A 1 101 ? 9.842 -2.619 20.229 1.00 81.38 101 ILE A C 1
ATOM 832 O O . ILE A 1 101 ? 10.414 -2.476 19.148 1.00 81.38 101 ILE A O 1
ATOM 836 N N . ARG A 1 102 ? 10.457 -3.061 21.332 1.00 81.75 102 ARG A N 1
ATOM 837 C CA . ARG A 1 102 ? 11.899 -3.332 21.432 1.00 81.75 102 ARG A CA 1
ATOM 838 C C . ARG A 1 102 ? 12.306 -4.727 20.955 1.00 81.75 102 ARG A C 1
ATOM 840 O O . ARG A 1 102 ? 13.478 -4.928 20.670 1.00 81.75 102 ARG A O 1
ATOM 847 N N . SER A 1 103 ? 11.366 -5.662 20.866 1.00 82.25 103 SER A N 1
ATOM 848 C CA . SER A 1 103 ? 11.657 -7.069 20.599 1.00 82.25 103 SER A CA 1
ATOM 849 C C . SER A 1 103 ? 11.994 -7.373 19.137 1.00 82.25 103 SER A C 1
ATOM 851 O O . SER A 1 103 ? 11.572 -6.669 18.206 1.00 82.25 103 SER A O 1
A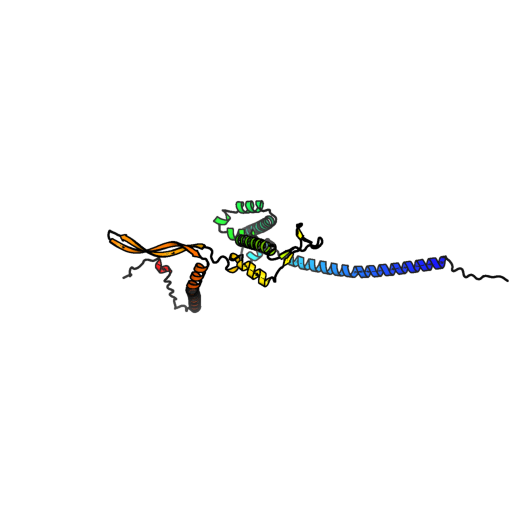TOM 853 N N . ASN A 1 104 ? 12.738 -8.456 18.919 1.00 86.19 104 ASN A N 1
ATOM 854 C CA . ASN A 1 104 ? 13.065 -8.960 17.582 1.00 86.19 104 ASN A CA 1
ATOM 855 C C . ASN A 1 104 ? 11.889 -9.743 16.951 1.00 86.19 104 ASN A C 1
ATOM 857 O O . ASN A 1 104 ? 10.833 -9.933 17.554 1.00 86.19 104 ASN A O 1
ATOM 861 N N . THR A 1 105 ? 12.032 -10.186 15.699 1.00 79.31 105 THR A N 1
ATOM 862 C CA . THR A 1 105 ? 10.952 -10.879 14.969 1.00 79.31 105 THR A CA 1
ATOM 863 C C . THR A 1 105 ? 10.575 -12.231 15.592 1.00 79.31 105 THR A C 1
ATOM 865 O O . THR A 1 105 ? 9.403 -12.599 15.545 1.00 79.31 105 THR A O 1
ATOM 868 N N . ALA A 1 106 ? 11.524 -12.957 16.190 1.00 79.25 106 ALA A N 1
ATOM 869 C CA . ALA A 1 106 ? 11.266 -14.245 16.835 1.00 79.25 106 ALA A CA 1
ATOM 870 C C . ALA A 1 106 ? 10.491 -14.068 18.152 1.00 79.25 106 ALA A C 1
ATOM 872 O O . ALA A 1 106 ? 9.451 -14.692 18.346 1.00 79.25 106 ALA A O 1
ATOM 873 N N . GLU A 1 107 ? 10.914 -13.122 18.989 1.00 80.50 107 GLU A N 1
ATOM 874 C CA . GLU A 1 107 ? 10.253 -12.739 20.243 1.00 80.50 107 GLU A CA 1
ATOM 875 C C . GLU A 1 107 ? 8.828 -12.213 20.020 1.00 80.50 107 GLU A C 1
ATOM 877 O O . GLU A 1 107 ? 7.915 -12.438 20.814 1.00 80.50 107 GLU A O 1
ATOM 882 N N . LYS A 1 108 ? 8.599 -11.516 18.902 1.00 83.00 108 LYS A N 1
ATOM 883 C CA . LYS A 1 108 ? 7.251 -11.087 18.501 1.00 83.00 108 LYS A CA 1
ATOM 884 C C . LYS A 1 108 ? 6.342 -12.269 18.176 1.00 83.00 108 LYS A C 1
ATOM 886 O O . LYS A 1 108 ? 5.149 -12.208 18.470 1.00 83.00 108 LYS A O 1
ATOM 891 N N . ARG A 1 109 ? 6.883 -13.333 17.571 1.00 78.31 109 ARG A N 1
ATOM 892 C CA . ARG A 1 109 ? 6.123 -14.550 17.245 1.00 78.31 109 ARG A CA 1
ATOM 893 C C . ARG A 1 109 ? 5.789 -15.348 18.498 1.00 78.31 109 ARG A C 1
ATOM 895 O O . ARG A 1 109 ? 4.637 -15.742 18.640 1.00 78.31 109 ARG A O 1
ATOM 902 N N . THR A 1 110 ? 6.738 -15.523 19.417 1.00 81.12 110 THR A N 1
ATOM 903 C CA . THR A 1 110 ? 6.479 -16.209 20.693 1.00 81.12 110 THR A CA 1
ATOM 904 C C . THR A 1 110 ? 5.435 -15.468 21.525 1.00 81.12 110 THR A C 1
ATOM 906 O O . THR A 1 110 ? 4.494 -16.091 22.007 1.00 81.12 110 THR A O 1
ATOM 909 N N . LEU A 1 111 ? 5.502 -14.133 21.596 1.00 78.50 111 LEU A N 1
ATOM 910 C CA . LEU A 1 111 ? 4.494 -13.323 22.290 1.00 78.50 111 LEU A CA 1
ATOM 911 C C . LEU A 1 111 ? 3.098 -13.442 21.653 1.00 78.50 111 LEU A C 1
ATOM 913 O O . LEU A 1 111 ? 2.094 -13.497 22.364 1.00 78.50 111 LEU A O 1
ATOM 917 N N . LYS A 1 112 ? 3.019 -13.523 20.319 1.00 77.81 112 LYS A N 1
ATOM 918 C CA . LYS A 1 112 ? 1.758 -13.768 19.604 1.00 77.81 112 LYS A CA 1
ATOM 919 C C . LYS A 1 112 ? 1.220 -15.181 19.862 1.00 77.81 112 LYS A C 1
ATOM 921 O O . LYS A 1 112 ? 0.027 -15.329 20.087 1.00 77.81 112 LYS A O 1
ATOM 926 N N . SER A 1 113 ? 2.087 -16.192 19.872 1.00 77.94 113 SER A N 1
ATOM 927 C CA . SER A 1 113 ? 1.708 -17.591 20.117 1.00 77.94 113 SER A CA 1
ATOM 928 C C . SER A 1 113 ? 1.212 -17.825 21.545 1.00 77.94 113 SER A C 1
ATOM 930 O O . SER A 1 113 ? 0.248 -18.550 21.750 1.00 77.94 113 SER A O 1
ATOM 932 N N . ALA A 1 114 ? 1.843 -17.189 22.535 1.00 74.12 114 ALA A N 1
ATOM 933 C CA . ALA A 1 114 ? 1.458 -17.312 23.941 1.00 74.12 114 ALA A CA 1
ATOM 934 C C . ALA A 1 114 ? 0.096 -16.667 24.256 1.00 74.12 114 ALA A C 1
ATOM 936 O O . ALA A 1 114 ? -0.498 -16.933 25.296 1.00 74.12 114 ALA A O 1
ATOM 937 N N . THR A 1 115 ? -0.382 -15.785 23.376 1.00 71.06 115 THR A N 1
ATOM 938 C CA . THR A 1 115 ? -1.628 -15.028 23.557 1.00 71.06 115 THR A CA 1
ATOM 939 C C . THR A 1 115 ? -2.742 -15.463 22.597 1.00 71.06 115 THR A C 1
ATOM 941 O O . THR A 1 115 ? -3.916 -15.208 22.873 1.00 71.06 115 THR A O 1
ATOM 944 N N . SER A 1 116 ? -2.410 -16.161 21.504 1.00 71.31 116 SER A N 1
ATOM 945 C CA . SER A 1 116 ? -3.387 -16.763 20.588 1.00 71.31 116 SER A CA 1
ATOM 946 C C . SER A 1 116 ? -4.228 -17.855 21.266 1.00 71.31 116 SER A C 1
ATOM 948 O O . SER A 1 116 ? -3.797 -18.475 22.235 1.00 71.31 116 SER A O 1
ATOM 950 N N . GLY A 1 117 ? -5.453 -18.074 20.782 1.00 78.62 117 GLY A N 1
ATOM 951 C CA . GLY A 1 117 ? -6.412 -19.027 21.357 1.00 78.62 117 GLY A CA 1
ATOM 952 C C . GLY A 1 117 ? -7.274 -18.427 22.473 1.00 78.62 117 GLY A C 1
ATOM 953 O O . GLY A 1 117 ? -8.485 -18.291 22.308 1.00 78.62 117 GLY A O 1
ATOM 954 N N . ILE A 1 118 ? -6.673 -17.983 23.586 1.00 79.94 118 ILE A N 1
ATOM 955 C CA . ILE A 1 118 ? -7.439 -17.378 24.700 1.00 79.94 118 ILE A CA 1
ATOM 956 C C . ILE A 1 118 ? -8.098 -16.069 24.251 1.00 79.94 118 ILE A C 1
ATOM 958 O O . ILE A 1 118 ? -9.284 -15.842 24.491 1.00 79.94 118 ILE A O 1
ATOM 962 N N . LEU A 1 119 ? -7.350 -15.213 23.553 1.00 80.69 119 LEU A N 1
ATOM 963 C CA . LEU A 1 119 ? -7.880 -13.947 23.045 1.00 80.69 119 LEU A CA 1
ATOM 964 C C . LEU A 1 119 ? -8.942 -14.134 21.957 1.00 80.69 119 LEU A C 1
ATOM 966 O O . LEU A 1 119 ? -9.811 -13.277 21.805 1.00 80.69 119 LEU A O 1
ATOM 970 N N . GLU A 1 120 ? -8.884 -15.234 21.208 1.00 80.62 120 GLU A N 1
ATOM 971 C CA . GLU A 1 120 ? -9.875 -15.568 20.183 1.00 80.62 120 GLU A CA 1
ATOM 972 C C . GLU A 1 120 ? -11.173 -16.058 20.828 1.00 80.62 120 GLU A C 1
ATOM 974 O O . GLU A 1 120 ? -12.238 -15.534 20.501 1.00 80.62 120 GLU A O 1
ATOM 979 N N . LYS A 1 121 ? -11.076 -16.935 21.838 1.00 87.00 121 LYS A N 1
ATOM 980 C CA . LYS A 1 121 ? -12.219 -17.418 22.631 1.00 87.00 121 LYS A CA 1
ATOM 981 C C . LYS A 1 121 ? -13.050 -16.276 23.221 1.00 87.00 121 LYS A C 1
ATOM 983 O O . LYS A 1 121 ? -14.274 -16.324 23.180 1.00 87.00 121 LYS A O 1
ATOM 988 N N . TYR A 1 122 ? -12.393 -15.237 23.737 1.00 84.94 122 TYR A N 1
ATOM 989 C CA . TYR A 1 122 ? -13.063 -14.082 24.352 1.00 84.94 122 TYR A CA 1
ATOM 990 C C . TYR A 1 122 ? -13.196 -12.865 23.423 1.00 84.94 122 TYR A C 1
ATOM 992 O O . TYR A 1 122 ? -13.543 -11.779 23.880 1.00 84.94 122 TYR A O 1
ATOM 1000 N N . ARG A 1 123 ? -12.932 -13.017 22.115 1.00 79.81 123 ARG A N 1
ATOM 1001 C CA . ARG A 1 123 ? -13.054 -11.950 21.096 1.00 79.81 123 ARG A CA 1
ATOM 1002 C C . ARG A 1 123 ? -12.208 -10.695 21.383 1.00 79.81 123 ARG A C 1
ATOM 1004 O O . ARG A 1 123 ? -12.467 -9.621 20.845 1.00 79.81 123 ARG A O 1
ATOM 1011 N N . CYS A 1 124 ? -11.143 -10.827 22.171 1.00 82.06 124 CYS A N 1
ATOM 1012 C CA . CYS A 1 124 ? -10.201 -9.754 22.504 1.00 82.06 124 CYS A CA 1
ATOM 1013 C C . CYS A 1 124 ? -9.012 -9.662 21.531 1.00 82.06 124 CYS A C 1
ATOM 1015 O O . CYS A 1 124 ? -8.151 -8.792 21.686 1.00 82.06 124 CYS A O 1
ATOM 1017 N N . GLN A 1 125 ? -8.960 -10.524 20.512 1.00 79.81 125 GLN A N 1
ATOM 1018 C CA . GLN A 1 125 ? -7.879 -10.553 19.523 1.00 79.81 125 GLN A CA 1
ATOM 1019 C C . GLN A 1 125 ? -7.710 -9.209 18.792 1.00 79.81 125 GLN A C 1
ATOM 1021 O O . GLN A 1 125 ? -6.586 -8.747 18.587 1.00 79.81 125 GLN A O 1
ATOM 1026 N N . GLY A 1 126 ? -8.811 -8.525 18.457 1.00 73.62 126 GLY A N 1
ATOM 1027 C CA . GLY A 1 126 ? -8.779 -7.190 17.841 1.00 73.62 126 GLY A CA 1
ATOM 1028 C C . GLY A 1 126 ? -8.145 -6.127 18.747 1.00 73.62 126 GLY A C 1
ATOM 1029 O O . GLY A 1 126 ? -7.332 -5.313 18.312 1.00 73.62 126 GLY A O 1
ATOM 1030 N N . TYR A 1 127 ? -8.445 -6.186 20.044 1.00 77.69 127 TYR A N 1
ATOM 1031 C CA . TYR A 1 127 ? -7.871 -5.270 21.024 1.00 77.69 127 TYR A CA 1
ATOM 1032 C C . TYR A 1 127 ? -6.368 -5.524 21.200 1.00 77.69 127 TYR A C 1
ATOM 1034 O O . TYR A 1 127 ? -5.565 -4.597 21.111 1.00 77.69 127 TYR A O 1
ATOM 1042 N N . PHE A 1 128 ? -5.955 -6.784 21.340 1.00 76.44 128 PHE A N 1
ATOM 1043 C CA . PHE A 1 128 ? -4.541 -7.146 21.460 1.00 76.44 128 PHE A CA 1
ATOM 1044 C C . PHE A 1 128 ? -3.728 -6.825 20.203 1.00 76.44 128 PHE A C 1
ATOM 1046 O O . PHE A 1 128 ? -2.628 -6.282 20.295 1.00 76.44 128 PHE A O 1
ATOM 1053 N N . THR A 1 129 ? -4.278 -7.096 19.019 1.00 75.31 129 THR A N 1
ATOM 1054 C CA . THR A 1 129 ? -3.634 -6.717 17.756 1.00 75.31 129 THR A CA 1
ATOM 1055 C C . THR A 1 129 ? -3.501 -5.205 17.629 1.00 75.31 129 THR A C 1
ATOM 1057 O O . THR A 1 129 ? -2.475 -4.749 17.141 1.00 75.31 129 THR A O 1
ATOM 1060 N N . SER A 1 130 ? -4.432 -4.391 18.136 1.00 74.88 130 SER A N 1
ATOM 1061 C CA . SER A 1 130 ? -4.251 -2.927 18.167 1.00 74.88 130 SER A CA 1
ATOM 1062 C C . SER A 1 130 ? -3.055 -2.481 19.030 1.00 74.88 130 SER A C 1
ATOM 1064 O O . SER A 1 130 ? -2.425 -1.460 18.755 1.00 74.88 130 SER A O 1
ATOM 1066 N N . LEU A 1 131 ? -2.696 -3.274 20.043 1.00 71.31 131 LEU A N 1
ATOM 1067 C CA . LEU A 1 131 ? -1.602 -2.994 20.975 1.00 71.31 131 LEU A CA 1
ATOM 1068 C C . LEU A 1 131 ? -0.246 -3.484 20.457 1.00 71.31 131 LEU A C 1
ATOM 1070 O O . LEU A 1 131 ? 0.771 -2.823 20.678 1.00 71.31 131 LEU A O 1
ATOM 1074 N N . THR A 1 132 ? -0.232 -4.632 19.775 1.00 70.62 132 THR A N 1
ATOM 1075 C CA . THR A 1 132 ? 0.973 -5.277 19.233 1.00 70.62 132 THR A CA 1
ATOM 1076 C C . THR A 1 132 ? 1.129 -5.078 17.721 1.00 70.62 132 THR A C 1
ATOM 1078 O O . THR A 1 132 ? 2.061 -5.590 17.108 1.00 70.62 132 THR A O 1
ATOM 1081 N N . SER A 1 133 ? 0.281 -4.291 17.063 1.00 62.41 133 SER A N 1
ATOM 1082 C CA . SER A 1 133 ? 0.499 -3.913 15.665 1.00 62.41 133 SER A CA 1
ATOM 1083 C C . SER A 1 133 ? 1.230 -2.578 15.566 1.00 62.41 133 SER A C 1
ATOM 1085 O O . SER A 1 133 ? 0.838 -1.558 16.128 1.00 62.41 133 SER A O 1
ATOM 1087 N N . ARG A 1 134 ? 2.290 -2.556 14.754 1.00 54.81 134 ARG A N 1
ATOM 1088 C CA . ARG A 1 134 ? 2.513 -1.389 13.902 1.00 54.81 134 ARG A CA 1
ATOM 1089 C C . ARG A 1 134 ? 1.526 -1.558 12.760 1.00 54.81 134 ARG A C 1
ATOM 1091 O O . ARG A 1 134 ? 1.574 -2.576 12.074 1.00 54.81 134 ARG A O 1
ATOM 1098 N N . TRP A 1 135 ? 0.609 -0.614 12.599 1.00 41.16 135 TRP A N 1
ATOM 1099 C CA . TRP A 1 135 ? -0.275 -0.567 11.441 1.00 41.16 135 TRP A CA 1
ATOM 1100 C C . TRP A 1 135 ? 0.498 -0.890 10.148 1.00 41.16 135 TRP A C 1
ATOM 1102 O O . TRP A 1 135 ? 1.587 -0.355 9.928 1.00 41.16 135 TRP A O 1
ATOM 1112 N N . LYS A 1 136 ? -0.129 -1.720 9.299 1.00 45.84 136 LYS A N 1
ATOM 1113 C CA . LYS A 1 136 ? 0.281 -2.229 7.970 1.00 45.84 136 LYS A CA 1
ATOM 1114 C C . LYS A 1 136 ? 0.904 -3.629 7.925 1.00 45.84 136 LYS A C 1
ATOM 1116 O O . LYS A 1 136 ? 2.043 -3.810 7.511 1.00 45.84 136 LYS A O 1
ATOM 1121 N N . THR A 1 137 ? 0.064 -4.638 8.122 1.00 43.81 137 THR A N 1
ATOM 1122 C CA . THR A 1 137 ? 0.212 -5.930 7.435 1.00 43.81 137 THR A CA 1
ATOM 1123 C C . THR A 1 137 ? -1.064 -6.180 6.649 1.00 43.81 137 THR A C 1
ATOM 1125 O O . THR A 1 137 ? -2.005 -6.738 7.184 1.00 43.81 137 THR A O 1
ATOM 1128 N N . ASN A 1 138 ? -1.108 -5.622 5.439 1.00 42.66 138 ASN A N 1
ATOM 1129 C CA . ASN A 1 138 ? -1.994 -6.002 4.321 1.00 42.66 138 ASN A CA 1
ATOM 1130 C C . ASN A 1 138 ? -1.572 -5.278 3.023 1.00 42.66 138 ASN A C 1
ATOM 1132 O O . ASN A 1 138 ? -1.964 -5.669 1.934 1.00 42.66 138 ASN A O 1
ATOM 1136 N N . LEU A 1 139 ? -0.674 -4.285 3.105 1.00 47.19 139 LEU A N 1
ATOM 1137 C CA . LEU A 1 139 ? -0.083 -3.591 1.951 1.00 47.19 139 LEU A CA 1
ATOM 1138 C C . LEU A 1 139 ? 1.334 -4.092 1.594 1.00 47.19 139 LEU A C 1
ATOM 1140 O O . LEU A 1 139 ? 2.176 -3.303 1.169 1.00 47.19 139 LEU A O 1
ATOM 1144 N N . SER A 1 140 ? 1.640 -5.368 1.848 1.00 50.62 140 SER A N 1
ATOM 1145 C CA . SER A 1 140 ? 2.941 -5.954 1.478 1.00 50.62 140 SER A CA 1
ATOM 1146 C C . SER A 1 140 ? 2.870 -6.637 0.112 1.00 50.62 140 SER A C 1
ATOM 1148 O O . SER A 1 140 ? 3.681 -6.342 -0.759 1.00 50.62 140 SER A O 1
ATOM 1150 N N . TYR A 1 141 ? 1.830 -7.447 -0.121 1.00 51.09 141 TYR A N 1
ATOM 1151 C CA . TYR A 1 141 ? 1.698 -8.249 -1.343 1.00 51.09 141 TYR A CA 1
ATOM 1152 C C . TYR A 1 141 ? 1.704 -7.381 -2.616 1.00 51.09 141 TYR A C 1
ATOM 1154 O O . TYR A 1 141 ? 2.546 -7.564 -3.492 1.00 51.09 141 TYR A O 1
ATOM 1162 N N . GLY A 1 142 ? 0.883 -6.324 -2.652 1.00 53.31 142 GLY A N 1
ATOM 1163 C CA . GLY A 1 142 ? 0.847 -5.390 -3.786 1.00 53.31 142 GLY A CA 1
ATOM 1164 C C . GLY A 1 142 ? 2.059 -4.452 -3.900 1.00 53.31 142 GLY A C 1
ATOM 1165 O O . GLY A 1 142 ? 2.334 -3.937 -4.982 1.00 53.31 142 GLY A O 1
ATOM 1166 N N . ARG A 1 143 ? 2.819 -4.216 -2.816 1.00 58.09 143 ARG A N 1
ATOM 1167 C CA . ARG A 1 143 ? 4.064 -3.423 -2.887 1.00 58.09 143 ARG A CA 1
ATOM 1168 C C . ARG A 1 143 ? 5.194 -4.226 -3.513 1.00 58.09 143 ARG A C 1
ATOM 1170 O O . ARG A 1 143 ? 5.941 -3.660 -4.304 1.00 58.09 143 ARG A O 1
ATOM 1177 N N . THR A 1 144 ? 5.304 -5.509 -3.179 1.00 67.19 144 THR A N 1
ATOM 1178 C CA . THR A 1 144 ? 6.334 -6.396 -3.729 1.00 67.19 144 THR A CA 1
ATOM 1179 C C . THR A 1 144 ? 6.104 -6.643 -5.214 1.00 67.19 144 THR A C 1
ATOM 1181 O O . THR A 1 144 ? 7.017 -6.429 -6.001 1.00 67.19 144 THR A O 1
ATOM 1184 N N . GLU A 1 145 ? 4.878 -6.971 -5.627 1.00 68.12 145 GLU A N 1
ATOM 1185 C CA . GLU A 1 145 ? 4.569 -7.201 -7.045 1.00 68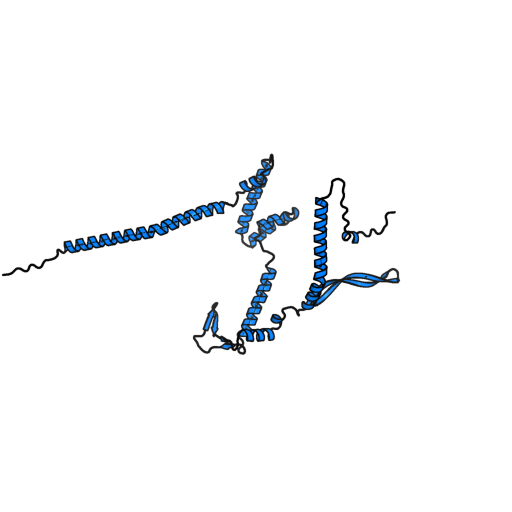.12 145 GLU A CA 1
ATOM 1186 C C . GLU A 1 145 ? 4.770 -5.935 -7.894 1.00 68.12 145 GLU A C 1
ATOM 1188 O O . GLU A 1 145 ? 5.382 -5.976 -8.961 1.00 68.12 145 GLU A O 1
ATOM 1193 N N . ARG A 1 146 ? 4.334 -4.770 -7.392 1.00 75.12 146 ARG A N 1
ATOM 1194 C CA . ARG A 1 146 ? 4.583 -3.484 -8.057 1.00 75.12 146 ARG A CA 1
ATOM 1195 C C . ARG A 1 146 ? 6.074 -3.170 -8.150 1.00 75.12 146 ARG A C 1
ATOM 1197 O O . ARG A 1 146 ? 6.510 -2.634 -9.165 1.00 75.12 146 ARG A O 1
ATOM 1204 N N . LYS A 1 147 ? 6.844 -3.477 -7.103 1.00 80.56 147 LYS A N 1
ATOM 1205 C CA . LYS A 1 147 ? 8.298 -3.294 -7.094 1.00 80.56 147 LYS A CA 1
ATOM 1206 C C . LYS A 1 147 ? 8.962 -4.179 -8.151 1.00 80.56 147 LYS A C 1
ATOM 1208 O O . LYS A 1 147 ? 9.738 -3.649 -8.932 1.00 80.56 147 LYS A O 1
ATOM 1213 N N . ILE A 1 148 ? 8.582 -5.455 -8.233 1.00 83.62 148 ILE A N 1
ATOM 1214 C CA . ILE A 1 148 ? 9.083 -6.405 -9.239 1.00 83.62 148 ILE A CA 1
ATOM 1215 C C . ILE A 1 148 ? 8.753 -5.918 -10.655 1.00 83.62 148 ILE A C 1
ATOM 1217 O O . ILE A 1 148 ? 9.634 -5.838 -11.503 1.00 83.62 148 ILE A O 1
ATOM 1221 N N . LYS A 1 149 ? 7.500 -5.515 -10.911 1.00 83.00 149 LYS A N 1
ATOM 1222 C CA . LYS A 1 149 ? 7.084 -4.972 -12.218 1.00 83.00 149 LYS A CA 1
ATOM 1223 C C . LYS A 1 149 ? 7.871 -3.715 -12.601 1.00 83.00 149 LYS A C 1
ATOM 1225 O O . LYS A 1 149 ? 8.217 -3.538 -13.766 1.00 83.00 149 LYS A O 1
ATOM 1230 N N . LEU A 1 150 ? 8.158 -2.848 -11.629 1.00 86.31 150 LEU A N 1
ATOM 1231 C CA . LEU A 1 150 ? 8.947 -1.636 -11.842 1.00 86.31 150 LEU A CA 1
ATOM 1232 C C . LEU A 1 150 ? 10.433 -1.938 -12.076 1.00 86.31 150 LEU A C 1
ATOM 1234 O O . LEU A 1 150 ? 11.055 -1.267 -12.892 1.00 86.31 150 LEU A O 1
ATOM 1238 N N . GLU A 1 151 ? 11.002 -2.908 -11.359 1.00 88.69 151 GLU A N 1
ATOM 1239 C CA . GLU A 1 151 ? 12.376 -3.377 -11.577 1.00 88.69 151 GLU A CA 1
ATOM 1240 C C . GLU A 1 151 ? 12.519 -3.967 -12.980 1.00 88.69 151 GLU A C 1
ATOM 1242 O O . GLU A 1 151 ? 13.372 -3.500 -13.728 1.00 88.69 151 GLU A O 1
ATOM 1247 N N . LYS A 1 152 ? 11.592 -4.836 -13.396 1.00 89.88 152 LYS A N 1
ATOM 1248 C CA . LYS A 1 152 ? 11.560 -5.375 -14.760 1.00 89.88 152 LYS A CA 1
ATOM 1249 C C . LYS A 1 152 ? 11.447 -4.283 -15.827 1.00 89.88 152 LYS A C 1
ATOM 1251 O O . LYS A 1 152 ? 12.224 -4.262 -16.769 1.00 89.88 152 LYS A O 1
ATOM 1256 N N . LEU A 1 153 ? 10.538 -3.316 -15.653 1.00 90.81 153 LEU A N 1
ATOM 1257 C CA . LEU A 1 153 ? 10.426 -2.179 -16.578 1.00 90.81 153 LEU A CA 1
ATOM 1258 C C . LEU A 1 153 ? 11.741 -1.391 -16.678 1.00 90.81 153 LEU A C 1
ATOM 1260 O O . LEU A 1 153 ? 12.110 -0.939 -17.757 1.00 90.81 153 LEU A O 1
ATOM 1264 N N . ARG A 1 154 ? 12.449 -1.193 -15.561 1.00 91.81 154 ARG A N 1
ATOM 1265 C CA . ARG A 1 154 ? 13.748 -0.506 -15.571 1.00 91.81 154 ARG A CA 1
ATOM 1266 C C . ARG A 1 154 ? 14.806 -1.307 -16.315 1.00 91.81 154 ARG A C 1
ATOM 1268 O O . ARG A 1 154 ? 15.604 -0.693 -17.013 1.00 91.81 154 ARG A O 1
ATOM 1275 N N . GLU A 1 155 ? 14.819 -2.625 -16.155 1.00 92.75 155 GLU A N 1
ATOM 1276 C CA . GLU A 1 155 ? 15.720 -3.522 -16.882 1.00 92.75 155 GLU A CA 1
ATOM 1277 C C . GLU A 1 155 ? 15.439 -3.482 -18.386 1.00 92.75 155 GLU A C 1
ATOM 1279 O O . GLU A 1 155 ? 16.364 -3.236 -19.155 1.00 92.75 155 GLU A O 1
ATOM 1284 N N . ASP A 1 156 ? 14.174 -3.588 -18.795 1.00 93.81 156 ASP A N 1
ATOM 1285 C CA . ASP A 1 156 ? 13.776 -3.547 -20.207 1.00 93.81 156 ASP A CA 1
ATOM 1286 C C . ASP A 1 156 ? 14.089 -2.187 -20.850 1.00 93.81 156 ASP A C 1
ATOM 1288 O O . ASP A 1 156 ? 14.641 -2.120 -21.948 1.00 93.81 156 ASP A O 1
ATOM 1292 N N . VAL A 1 157 ? 13.809 -1.079 -20.152 1.00 93.88 157 VAL A N 1
ATOM 1293 C CA . VAL A 1 157 ? 14.168 0.270 -20.626 1.00 93.88 157 VAL A CA 1
ATOM 1294 C C . VAL A 1 157 ? 15.684 0.435 -20.716 1.00 93.88 157 VAL A C 1
ATOM 1296 O O . VAL A 1 157 ? 16.177 1.025 -21.676 1.00 93.88 157 VAL A O 1
ATOM 1299 N N . LYS A 1 158 ? 16.434 -0.079 -19.734 1.00 92.25 158 LYS A N 1
ATOM 1300 C CA . LYS A 1 158 ? 17.897 -0.026 -19.741 1.00 92.25 158 LYS A CA 1
ATOM 1301 C C . LYS A 1 158 ? 18.457 -0.807 -20.930 1.00 92.25 158 LYS A C 1
ATOM 1303 O O . LYS A 1 158 ? 19.224 -0.235 -21.694 1.00 92.25 158 LYS A O 1
ATOM 1308 N N . ALA A 1 159 ? 18.023 -2.050 -21.123 1.00 92.88 159 ALA A N 1
ATOM 1309 C CA . ALA A 1 159 ? 18.446 -2.893 -22.238 1.00 92.88 159 ALA A CA 1
ATOM 1310 C C . ALA A 1 159 ? 18.102 -2.264 -23.596 1.00 92.88 159 ALA A C 1
ATOM 1312 O O . ALA A 1 159 ? 18.929 -2.264 -24.505 1.00 92.88 159 ALA A O 1
ATOM 1313 N N . PHE A 1 160 ? 16.911 -1.667 -23.721 1.00 94.94 160 PHE A N 1
ATOM 1314 C CA . PHE A 1 160 ? 16.508 -0.972 -24.939 1.00 94.94 160 PHE A CA 1
ATOM 1315 C C . PHE A 1 160 ? 17.422 0.212 -25.258 1.00 94.94 160 PHE A C 1
ATOM 1317 O O . PHE A 1 160 ? 17.869 0.328 -26.392 1.00 94.94 160 PHE A O 1
ATOM 1324 N N . VAL A 1 161 ? 17.717 1.068 -24.273 1.00 91.81 161 VAL A N 1
ATOM 1325 C CA . VAL A 1 161 ? 18.548 2.268 -24.471 1.00 91.81 161 VAL A CA 1
ATOM 1326 C C . VAL A 1 161 ? 20.035 1.928 -24.619 1.00 91.81 161 VAL A C 1
ATOM 1328 O O . VAL A 1 161 ? 20.770 2.657 -25.280 1.00 91.81 161 VAL A O 1
ATOM 1331 N N . GLU A 1 162 ? 20.504 0.831 -24.028 1.00 91.06 162 GLU A N 1
ATOM 1332 C CA . GLU A 1 162 ? 21.885 0.353 -24.184 1.00 91.06 162 GLU A CA 1
ATOM 1333 C C . GLU A 1 162 ? 22.144 -0.305 -25.546 1.00 91.06 162 GLU A C 1
ATOM 1335 O O . GLU A 1 162 ? 23.304 -0.482 -25.910 1.00 91.06 162 GLU A O 1
ATOM 1340 N N . ASN A 1 163 ? 21.099 -0.618 -26.318 1.00 91.56 163 ASN A N 1
ATOM 1341 C CA . ASN A 1 163 ? 21.228 -1.166 -27.663 1.00 91.56 163 ASN A CA 1
ATOM 1342 C C . ASN A 1 163 ? 21.860 -0.142 -28.623 1.00 91.56 163 ASN A C 1
ATOM 1344 O O . ASN A 1 163 ? 21.411 1.007 -28.694 1.00 91.56 163 ASN A O 1
ATOM 1348 N N . ASP A 1 164 ? 22.838 -0.588 -29.414 1.00 88.94 164 ASP A N 1
ATOM 1349 C CA . ASP A 1 164 ? 23.606 0.237 -30.353 1.00 88.94 164 ASP A CA 1
ATOM 1350 C C . ASP A 1 164 ? 22.746 0.890 -31.455 1.00 88.94 164 ASP A C 1
ATOM 1352 O O . ASP A 1 164 ? 23.086 1.944 -31.994 1.00 88.94 164 ASP A O 1
ATOM 1356 N N . MET A 1 165 ? 21.562 0.331 -31.730 1.00 87.81 165 MET A N 1
ATOM 1357 C CA . MET A 1 165 ? 20.582 0.946 -32.632 1.00 87.81 165 MET A CA 1
ATOM 1358 C C . MET A 1 165 ? 19.967 2.230 -32.050 1.00 87.81 165 MET A C 1
ATOM 1360 O O . MET A 1 165 ? 19.577 3.138 -32.787 1.00 87.81 165 MET A O 1
ATOM 1364 N N . THR A 1 166 ? 19.867 2.330 -30.722 1.00 90.06 166 THR A N 1
ATOM 1365 C CA . THR A 1 166 ? 19.209 3.451 -30.026 1.00 90.06 166 THR A CA 1
ATOM 1366 C C . THR A 1 166 ? 20.193 4.454 -29.434 1.00 90.06 166 THR A C 1
ATOM 1368 O O . THR A 1 166 ? 19.853 5.633 -29.289 1.00 90.06 166 THR A O 1
ATOM 1371 N N . SER A 1 167 ? 21.411 4.014 -29.115 1.00 93.06 167 SER A N 1
ATOM 1372 C CA . SER A 1 167 ? 22.471 4.855 -28.576 1.00 93.06 167 SER A CA 1
ATOM 1373 C C . SER A 1 167 ? 23.846 4.415 -29.063 1.00 93.06 167 SER A C 1
ATOM 1375 O O . SER A 1 167 ? 24.071 3.248 -29.343 1.00 93.06 167 SER A O 1
ATOM 1377 N N . ARG A 1 168 ? 24.798 5.342 -29.115 1.00 92.75 168 ARG A N 1
ATOM 1378 C CA . ARG A 1 168 ? 26.191 5.079 -29.495 1.00 92.75 168 ARG A CA 1
ATOM 1379 C C . ARG A 1 168 ? 27.136 5.325 -28.328 1.00 92.75 168 ARG A C 1
ATOM 1381 O O . ARG A 1 168 ? 26.961 6.294 -27.587 1.00 92.75 168 ARG A O 1
ATOM 1388 N N . LEU A 1 169 ? 28.146 4.474 -28.174 1.00 91.50 169 LEU A N 1
ATOM 1389 C CA . LEU A 1 169 ? 29.220 4.682 -27.201 1.00 91.50 169 LEU A CA 1
ATOM 1390 C C . LEU A 1 169 ? 30.063 5.896 -27.582 1.00 91.50 169 LEU A C 1
ATOM 1392 O O . LEU A 1 169 ? 30.305 6.159 -28.760 1.00 91.50 169 LEU A O 1
ATOM 1396 N N . THR A 1 170 ? 30.532 6.627 -26.578 1.00 91.00 170 THR A N 1
ATOM 1397 C CA . THR A 1 170 ? 31.542 7.658 -26.796 1.00 91.00 170 THR A CA 1
ATOM 1398 C C . THR A 1 170 ? 32.943 7.040 -26.732 1.00 91.00 170 THR A C 1
ATOM 1400 O O . THR A 1 170 ? 33.161 6.062 -26.018 1.00 91.00 170 THR A O 1
ATOM 1403 N N . ALA A 1 171 ? 33.901 7.574 -27.491 1.00 89.25 171 ALA A N 1
ATOM 1404 C CA . ALA A 1 171 ? 35.236 6.979 -27.632 1.00 89.25 171 ALA A CA 1
ATOM 1405 C C . ALA A 1 171 ? 36.243 7.429 -26.551 1.00 89.25 171 ALA A C 1
ATOM 1407 O O . ALA A 1 171 ? 37.332 6.864 -26.431 1.00 89.25 171 ALA A O 1
ATOM 1408 N N . GLY A 1 172 ? 35.925 8.464 -25.767 1.00 90.94 172 GLY A N 1
ATOM 1409 C CA . GLY A 1 172 ? 36.872 9.088 -24.849 1.00 90.94 172 GLY A CA 1
ATOM 1410 C C . GLY A 1 172 ? 37.106 8.286 -23.568 1.00 90.94 172 GLY A C 1
ATOM 1411 O O . GLY A 1 172 ? 36.177 7.978 -22.827 1.00 90.94 172 GLY A O 1
ATOM 1412 N N . LYS A 1 173 ? 38.376 8.058 -23.205 1.00 84.06 173 LYS A N 1
ATOM 1413 C CA . LYS A 1 173 ? 38.765 7.364 -21.953 1.00 84.06 173 LYS A CA 1
ATOM 1414 C C . LYS A 1 173 ? 38.275 8.058 -20.669 1.00 84.06 173 LYS A C 1
ATOM 1416 O O . LYS A 1 173 ? 38.170 7.419 -19.623 1.00 84.06 173 LYS A O 1
ATOM 1421 N N . LYS A 1 174 ? 38.023 9.373 -20.729 1.00 87.88 174 LYS A N 1
ATOM 1422 C CA . LYS A 1 174 ? 37.498 10.182 -19.611 1.00 87.88 174 LYS A CA 1
ATOM 1423 C C . LYS A 1 174 ? 35.967 10.249 -19.585 1.00 87.88 174 LYS A C 1
ATOM 1425 O O . LYS A 1 174 ? 35.404 10.676 -18.583 1.00 87.88 174 LYS A O 1
ATOM 1430 N N . GLU A 1 175 ? 35.293 9.791 -20.634 1.00 91.88 175 GLU A N 1
ATOM 1431 C CA . GLU A 1 175 ? 33.834 9.838 -20.778 1.00 91.88 175 GLU A CA 1
ATOM 1432 C C . GLU A 1 175 ? 33.203 8.596 -20.144 1.00 91.88 175 GLU A C 1
ATOM 1434 O O . GLU A 1 175 ? 32.529 7.786 -20.774 1.00 91.88 175 GLU A O 1
ATOM 1439 N N . THR A 1 176 ? 33.478 8.424 -18.855 1.00 92.19 176 THR A N 1
ATOM 1440 C CA . THR A 1 176 ? 33.008 7.289 -18.059 1.00 92.19 176 THR A CA 1
ATOM 1441 C C . THR A 1 176 ? 32.288 7.791 -16.823 1.00 92.19 176 THR A C 1
ATOM 1443 O O . THR A 1 176 ? 32.706 8.775 -16.214 1.00 92.19 176 THR A O 1
ATOM 1446 N N . ILE A 1 177 ? 31.230 7.096 -16.419 1.00 90.94 177 ILE A N 1
ATOM 1447 C CA . ILE A 1 177 ? 30.452 7.410 -15.221 1.00 90.94 177 ILE A CA 1
ATOM 1448 C C . ILE A 1 177 ? 30.540 6.225 -14.264 1.00 90.94 177 ILE A C 1
ATOM 1450 O O . ILE A 1 177 ? 30.279 5.086 -14.647 1.00 90.94 177 ILE A O 1
ATOM 1454 N N . THR A 1 178 ? 30.873 6.503 -13.003 1.00 92.94 178 THR A N 1
ATOM 1455 C CA . THR A 1 178 ? 30.891 5.500 -11.932 1.00 92.94 178 THR A CA 1
ATOM 1456 C C . THR A 1 178 ? 29.721 5.730 -10.981 1.00 92.94 178 THR A C 1
ATOM 1458 O O . THR A 1 178 ? 29.619 6.787 -10.359 1.00 92.94 178 THR A O 1
ATOM 1461 N N . ARG A 1 179 ? 28.841 4.736 -10.830 1.00 89.19 179 ARG A N 1
ATOM 1462 C CA . ARG A 1 179 ? 27.748 4.723 -9.840 1.00 89.19 179 ARG A CA 1
ATOM 1463 C C . ARG A 1 179 ? 27.618 3.333 -9.237 1.00 89.19 179 ARG A C 1
ATOM 1465 O O . ARG A 1 179 ? 27.805 2.344 -9.929 1.00 89.19 179 ARG A O 1
ATOM 1472 N N . ASN A 1 180 ? 27.314 3.244 -7.942 1.00 88.56 180 ASN A N 1
ATOM 1473 C CA . ASN A 1 180 ? 27.177 1.966 -7.225 1.00 88.56 180 ASN A CA 1
ATOM 1474 C C . ASN A 1 180 ? 28.364 1.006 -7.436 1.00 88.56 180 ASN A C 1
ATOM 1476 O O . ASN A 1 180 ? 28.176 -0.198 -7.571 1.00 88.56 180 ASN A O 1
ATOM 1480 N N . LYS A 1 181 ? 29.591 1.548 -7.473 1.00 92.12 181 LYS A N 1
ATOM 1481 C CA . LYS A 1 181 ? 30.835 0.800 -7.739 1.00 92.12 181 LYS A CA 1
ATOM 1482 C C . LYS A 1 181 ? 30.909 0.140 -9.129 1.00 92.12 181 LYS A C 1
ATOM 1484 O O . LYS A 1 181 ? 31.804 -0.661 -9.362 1.00 92.12 181 LYS A O 1
ATOM 1489 N N . GLN A 1 182 ? 30.025 0.501 -10.057 1.00 90.62 182 GLN A N 1
ATOM 1490 C CA . GLN A 1 182 ? 30.077 0.089 -11.458 1.00 90.62 182 GLN A CA 1
ATOM 1491 C C . GLN A 1 182 ? 30.487 1.284 -12.320 1.00 90.62 182 GLN A C 1
ATOM 1493 O O . GLN A 1 182 ? 29.882 2.354 -12.228 1.00 90.62 182 GLN A O 1
ATOM 1498 N N . LYS A 1 183 ? 31.542 1.109 -13.120 1.00 91.12 183 LYS A N 1
ATOM 1499 C CA . LYS A 1 183 ? 32.042 2.108 -14.071 1.00 91.12 183 LYS A CA 1
ATOM 1500 C C . LYS A 1 183 ? 31.558 1.740 -15.471 1.00 91.12 183 LYS A C 1
ATOM 1502 O O . LYS A 1 183 ? 31.829 0.637 -15.933 1.00 91.12 183 LYS A O 1
ATOM 1507 N N . CYS A 1 184 ? 30.868 2.660 -16.135 1.00 90.25 184 CYS A N 1
ATOM 1508 C CA . CYS A 1 184 ? 30.321 2.467 -17.478 1.00 90.25 184 CYS A CA 1
ATOM 1509 C C . CYS A 1 184 ? 30.791 3.592 -18.410 1.00 90.25 184 CYS A C 1
ATOM 1511 O O . CYS A 1 184 ? 30.947 4.734 -17.971 1.00 90.25 184 CYS A O 1
ATOM 1513 N N . GLN A 1 185 ? 31.004 3.277 -19.688 1.00 92.38 185 GLN A N 1
ATOM 1514 C CA . GLN A 1 185 ? 31.266 4.272 -20.732 1.00 92.38 185 GLN A CA 1
ATOM 1515 C C . GLN A 1 185 ? 29.988 5.076 -21.015 1.00 92.38 185 GLN A C 1
ATOM 1517 O O . GLN A 1 185 ? 28.884 4.527 -20.979 1.00 92.38 185 GLN A O 1
ATOM 1522 N N . MET A 1 186 ? 30.119 6.375 -21.275 1.00 92.38 186 MET A N 1
ATOM 1523 C CA . MET A 1 186 ? 28.986 7.216 -21.654 1.00 92.38 186 MET A CA 1
ATOM 1524 C C . MET A 1 186 ? 28.434 6.797 -23.024 1.00 92.38 186 MET A C 1
ATOM 1526 O O . MET A 1 186 ? 29.173 6.387 -23.920 1.00 92.38 186 MET A O 1
ATOM 1530 N N . ARG A 1 187 ? 27.111 6.906 -23.180 1.00 92.62 187 ARG A N 1
ATOM 1531 C CA . ARG A 1 187 ? 26.396 6.671 -24.439 1.00 92.62 187 ARG A CA 1
ATOM 1532 C C . ARG A 1 187 ? 25.596 7.916 -24.813 1.00 92.62 187 ARG A C 1
ATOM 1534 O O . ARG A 1 187 ? 25.017 8.566 -23.942 1.00 92.62 187 ARG A O 1
ATOM 1541 N N . LEU A 1 188 ? 25.562 8.237 -26.101 1.00 92.06 188 LEU A N 1
ATOM 1542 C CA . LEU A 1 188 ? 24.747 9.303 -26.678 1.00 92.06 188 LEU A CA 1
ATOM 1543 C C . LEU A 1 188 ? 23.536 8.683 -27.366 1.00 92.06 188 LEU A C 1
ATOM 1545 O O . LEU A 1 188 ? 23.685 7.733 -28.126 1.00 92.06 188 LEU A O 1
ATOM 1549 N N . LEU A 1 189 ? 22.344 9.218 -27.114 1.00 94.00 189 LEU A N 1
ATOM 1550 C CA . LEU A 1 189 ? 21.131 8.763 -27.792 1.00 94.00 189 LEU A CA 1
ATOM 1551 C C . LEU A 1 189 ? 21.171 9.164 -29.270 1.00 94.00 189 LEU A C 1
ATOM 1553 O O . LEU A 1 189 ? 21.563 10.283 -29.599 1.00 94.00 189 LEU A O 1
ATOM 1557 N N . ASN A 1 190 ? 20.728 8.264 -30.144 1.00 92.62 190 ASN A N 1
ATOM 1558 C CA . ASN A 1 190 ? 20.686 8.507 -31.588 1.00 92.62 190 ASN A CA 1
ATOM 1559 C C . ASN A 1 190 ? 19.475 9.362 -32.008 1.00 92.62 190 ASN A C 1
ATOM 1561 O O . ASN A 1 190 ? 19.426 9.850 -33.132 1.00 92.62 190 ASN A O 1
ATOM 1565 N N . ASP A 1 191 ? 18.483 9.526 -31.129 1.00 93.69 191 ASP A N 1
ATOM 1566 C CA . ASP A 1 191 ? 17.217 10.206 -31.411 1.00 93.69 191 ASP A CA 1
ATOM 1567 C C . ASP A 1 191 ? 16.649 10.828 -30.117 1.00 93.69 191 ASP A C 1
ATOM 1569 O O . ASP A 1 191 ? 17.107 10.559 -29.003 1.00 93.69 191 ASP A O 1
ATOM 1573 N N . SER A 1 192 ? 15.625 11.664 -30.258 1.00 94.31 192 SER A N 1
ATOM 1574 C CA . SER A 1 192 ? 14.877 12.249 -29.150 1.00 94.31 192 SER A CA 1
ATOM 1575 C C . SER A 1 192 ? 14.189 11.180 -28.293 1.00 94.31 192 SER A C 1
ATOM 1577 O O . SER A 1 192 ? 13.674 10.175 -28.791 1.00 94.31 192 SER A O 1
ATOM 1579 N N . LEU A 1 193 ? 14.066 11.445 -26.988 1.00 91.25 193 LEU A N 1
ATOM 1580 C CA . LEU A 1 193 ? 13.366 10.551 -26.057 1.00 91.25 193 LEU A CA 1
ATOM 1581 C C . LEU A 1 193 ? 11.915 10.268 -26.475 1.00 91.25 193 LEU A C 1
ATOM 1583 O O . LEU A 1 193 ? 11.422 9.166 -26.259 1.00 91.25 193 LEU A O 1
ATOM 1587 N N . LYS A 1 194 ? 11.231 11.231 -27.108 1.00 92.19 194 LYS A N 1
ATOM 1588 C CA . LYS A 1 194 ? 9.848 11.057 -27.580 1.00 92.19 194 LYS A CA 1
ATOM 1589 C C . LYS A 1 194 ? 9.759 10.039 -28.722 1.00 92.19 194 LYS A C 1
ATOM 1591 O O . LYS A 1 194 ? 8.843 9.221 -28.733 1.00 92.19 194 LYS A O 1
ATOM 1596 N N . SER A 1 195 ? 10.701 10.078 -29.665 1.00 93.94 195 SER A N 1
ATOM 1597 C CA . SER A 1 195 ? 10.781 9.111 -30.767 1.00 93.94 195 SER A CA 1
ATOM 1598 C C . SER A 1 195 ? 11.203 7.730 -30.261 1.00 93.94 195 SER A C 1
ATOM 1600 O O . SER A 1 195 ? 10.540 6.731 -30.549 1.00 93.94 195 SER A O 1
ATOM 1602 N N . LEU A 1 196 ? 12.235 7.675 -29.411 1.00 93.25 196 LEU A N 1
ATOM 1603 C CA . LEU A 1 196 ? 12.692 6.432 -28.786 1.00 93.25 196 LEU A CA 1
ATOM 1604 C C . LEU A 1 196 ? 11.602 5.778 -27.935 1.00 93.25 196 LEU A C 1
ATOM 1606 O O . LEU A 1 196 ? 11.459 4.563 -27.973 1.00 93.25 196 LEU A O 1
ATOM 1610 N N . HIS A 1 197 ? 10.780 6.559 -27.234 1.00 91.56 197 HIS A N 1
ATOM 1611 C CA . HIS A 1 197 ? 9.645 6.027 -26.485 1.00 91.56 197 HIS A CA 1
ATOM 1612 C C . HIS A 1 197 ? 8.600 5.365 -27.395 1.00 91.56 197 HIS A C 1
ATOM 1614 O O . HIS A 1 197 ? 8.109 4.286 -27.071 1.00 91.56 197 HIS A O 1
ATOM 1620 N N . LYS A 1 198 ? 8.292 5.948 -28.563 1.00 91.38 198 LYS A N 1
ATOM 1621 C CA . LYS A 1 198 ? 7.404 5.300 -29.546 1.00 91.38 198 LYS A CA 1
ATOM 1622 C C . LYS A 1 198 ? 8.000 3.987 -30.060 1.00 91.38 198 LYS A C 1
ATOM 1624 O O . LYS A 1 198 ? 7.285 2.992 -30.134 1.00 91.38 198 LYS A O 1
ATOM 1629 N N . LYS A 1 199 ? 9.303 3.976 -30.366 1.00 92.88 199 LYS A N 1
ATOM 1630 C CA . LYS A 1 199 ? 10.041 2.769 -30.780 1.00 92.88 199 LYS A CA 1
ATOM 1631 C C . LYS A 1 199 ? 10.039 1.704 -29.673 1.00 92.88 199 LYS A C 1
ATOM 1633 O O . LYS A 1 199 ? 9.804 0.537 -29.960 1.00 92.88 199 LYS A O 1
ATOM 1638 N N . PHE A 1 200 ? 10.198 2.110 -28.412 1.00 92.44 200 PHE A N 1
ATOM 1639 C CA . PHE A 1 200 ? 10.104 1.228 -27.247 1.00 92.44 200 PHE A CA 1
ATOM 1640 C C . PHE A 1 200 ? 8.712 0.601 -27.123 1.00 92.44 200 PHE A C 1
ATOM 1642 O O . PHE A 1 200 ? 8.602 -0.610 -27.005 1.00 92.44 200 PHE A O 1
ATOM 1649 N N . LEU A 1 201 ? 7.638 1.390 -27.213 1.00 90.94 201 LEU A N 1
ATOM 1650 C CA . LEU A 1 201 ? 6.270 0.860 -27.145 1.00 90.94 201 LEU A CA 1
ATOM 1651 C C . LEU A 1 201 ? 5.927 -0.081 -28.311 1.00 90.94 201 LEU A C 1
ATOM 1653 O O . LEU A 1 201 ? 5.088 -0.962 -28.146 1.00 90.94 201 LEU A O 1
ATOM 1657 N N . ALA A 1 202 ? 6.556 0.095 -29.477 1.00 88.62 202 ALA A N 1
ATOM 1658 C CA . ALA A 1 202 ? 6.418 -0.824 -30.605 1.00 88.62 202 ALA A CA 1
ATOM 1659 C C . ALA A 1 202 ? 7.180 -2.142 -30.378 1.00 88.62 202 ALA A C 1
ATOM 1661 O O . ALA A 1 202 ? 6.645 -3.208 -30.667 1.00 88.62 202 ALA A O 1
ATOM 1662 N N . ALA A 1 203 ? 8.398 -2.075 -29.828 1.00 88.44 203 ALA A N 1
ATOM 1663 C CA . ALA A 1 203 ? 9.212 -3.250 -29.507 1.00 88.44 203 ALA A CA 1
ATOM 1664 C C . ALA A 1 203 ? 8.702 -4.023 -28.276 1.00 88.44 203 ALA A C 1
ATOM 1666 O O . ALA A 1 203 ? 8.869 -5.237 -28.196 1.00 88.44 203 ALA A O 1
ATOM 1667 N N . TYR A 1 204 ? 8.036 -3.335 -27.343 1.00 87.56 204 TYR A N 1
ATOM 1668 C CA . TYR A 1 204 ? 7.461 -3.911 -26.127 1.00 87.56 204 TYR A CA 1
ATOM 1669 C C . TYR A 1 204 ? 5.947 -3.626 -26.022 1.00 87.56 204 TYR A C 1
ATOM 1671 O O . TYR A 1 204 ? 5.523 -2.820 -25.182 1.00 87.56 204 TYR A O 1
ATOM 1679 N N . PRO A 1 205 ? 5.101 -4.317 -26.816 1.00 81.75 205 PRO A N 1
ATOM 1680 C CA . PRO A 1 205 ? 3.649 -4.098 -26.833 1.00 81.75 205 PRO A CA 1
ATOM 1681 C C . PRO A 1 205 ? 2.971 -4.264 -25.465 1.00 81.75 205 PRO A C 1
ATOM 1683 O O . PRO A 1 205 ? 1.992 -3.581 -25.168 1.00 81.75 205 PRO A O 1
ATOM 1686 N N . PHE A 1 206 ? 3.538 -5.103 -24.591 1.00 81.00 206 PHE A N 1
ATOM 1687 C CA . PHE A 1 206 ? 3.071 -5.306 -23.214 1.00 81.00 206 PHE A CA 1
ATOM 1688 C C . PHE A 1 206 ? 2.940 -3.997 -22.411 1.00 81.00 206 PHE A C 1
ATOM 1690 O O . PHE A 1 206 ? 2.045 -3.862 -21.578 1.00 81.00 206 PHE A O 1
ATOM 1697 N N . TYR A 1 207 ? 3.808 -3.011 -22.664 1.00 81.81 207 TYR A N 1
ATOM 1698 C CA . TYR A 1 207 ? 3.781 -1.719 -21.971 1.00 81.81 207 TYR A CA 1
ATOM 1699 C C . TYR A 1 207 ? 2.877 -0.676 -22.637 1.00 81.81 207 TYR A C 1
ATOM 1701 O O . TYR A 1 207 ? 2.612 0.360 -22.028 1.00 81.81 207 TYR A O 1
ATOM 1709 N N . LYS A 1 208 ? 2.406 -0.935 -23.862 1.00 73.62 208 LYS A N 1
ATOM 1710 C CA . LYS A 1 208 ? 1.541 -0.033 -24.628 1.00 73.62 208 LYS A CA 1
ATOM 1711 C C . LYS A 1 208 ? 0.073 -0.221 -24.261 1.00 73.62 208 LYS A C 1
ATOM 1713 O O . LYS A 1 208 ? -0.580 0.732 -23.849 1.00 73.62 208 LYS A O 1
ATOM 1718 N N . ASP A 1 209 ? -0.408 -1.454 -24.360 1.00 65.25 209 ASP A N 1
ATOM 1719 C CA . ASP A 1 209 ? -1.819 -1.783 -24.126 1.00 65.25 209 ASP A CA 1
ATOM 1720 C C . ASP A 1 209 ? -2.061 -2.255 -22.682 1.00 65.25 209 ASP A C 1
ATOM 1722 O O . ASP A 1 209 ? -3.190 -2.499 -22.260 1.00 65.25 209 ASP A O 1
ATOM 1726 N N . GLY A 1 210 ? -0.988 -2.363 -21.893 1.00 65.38 210 GLY A N 1
ATOM 1727 C CA . GLY A 1 210 ? -1.015 -2.993 -20.585 1.00 65.38 210 GLY A CA 1
ATOM 1728 C C . GLY A 1 210 ? -1.359 -4.480 -20.671 1.00 65.38 210 GLY A C 1
ATOM 1729 O O . GLY A 1 210 ? -1.459 -5.087 -21.733 1.00 65.38 210 GLY A O 1
ATOM 1730 N N . ASP A 1 211 ? -1.589 -5.077 -19.508 1.00 66.75 211 ASP A N 1
ATOM 1731 C CA . ASP A 1 211 ? -1.919 -6.495 -19.323 1.00 66.75 211 ASP A CA 1
ATOM 1732 C C . ASP A 1 211 ? -3.360 -6.841 -19.792 1.00 66.75 211 ASP A C 1
ATOM 1734 O O . ASP A 1 211 ? -4.015 -7.699 -19.206 1.00 66.75 211 ASP A O 1
ATOM 1738 N N . LEU A 1 212 ? -3.915 -6.109 -20.772 1.00 67.31 212 LEU A N 1
ATOM 1739 C CA . LEU A 1 212 ? -5.321 -6.182 -21.198 1.00 67.31 212 LEU A CA 1
ATOM 1740 C C . LEU A 1 212 ? -5.630 -7.387 -22.098 1.00 67.31 212 LEU A C 1
ATOM 1742 O O . LEU A 1 212 ? -6.767 -7.863 -22.116 1.00 67.31 212 LEU A O 1
ATOM 1746 N N . THR A 1 213 ? -4.623 -7.893 -22.811 1.00 68.25 213 THR A N 1
ATOM 1747 C CA . THR A 1 213 ? -4.718 -9.077 -23.682 1.00 68.25 213 THR A CA 1
ATOM 1748 C C . THR A 1 213 ? -4.542 -10.388 -22.922 1.00 68.25 213 THR A C 1
ATOM 1750 O O . THR A 1 213 ? -4.857 -11.459 -23.438 1.00 68.25 213 THR A O 1
ATOM 1753 N N . THR A 1 214 ? -4.067 -10.318 -21.679 1.00 79.12 214 THR A N 1
ATOM 1754 C CA . THR A 1 214 ? -3.831 -11.495 -20.851 1.00 79.12 214 THR A CA 1
ATOM 1755 C C . THR A 1 214 ? -5.143 -12.170 -20.499 1.00 79.12 214 THR A C 1
ATOM 1757 O O . THR A 1 214 ? -6.085 -11.539 -20.006 1.00 79.12 214 THR A O 1
ATOM 1760 N N . LYS A 1 215 ? -5.187 -13.478 -20.753 1.00 83.38 215 LYS A N 1
ATOM 1761 C CA . LYS A 1 215 ? -6.324 -14.325 -20.414 1.00 83.38 215 LYS A CA 1
ATOM 1762 C C . LYS A 1 215 ? -6.399 -14.503 -18.902 1.00 83.38 215 LYS A C 1
ATOM 1764 O O . LYS A 1 215 ? -5.402 -14.808 -18.249 1.00 83.38 215 LYS A O 1
ATOM 1769 N N . ILE A 1 216 ? -7.587 -14.304 -18.349 1.00 86.44 216 ILE A N 1
ATOM 1770 C CA . ILE A 1 216 ? -7.909 -14.563 -16.949 1.00 86.44 216 ILE A CA 1
ATOM 1771 C C . ILE A 1 216 ? -8.978 -15.644 -16.896 1.00 86.44 216 ILE A C 1
ATOM 1773 O O . ILE A 1 216 ? -9.929 -15.631 -17.676 1.00 86.44 216 ILE A O 1
ATOM 1777 N N . LYS A 1 217 ? -8.840 -16.542 -15.920 1.00 90.00 217 LYS A N 1
ATOM 1778 C CA . LYS A 1 217 ? -9.883 -17.484 -15.523 1.00 90.00 217 LYS A CA 1
ATOM 1779 C C . LYS A 1 217 ? -10.614 -16.935 -14.305 1.00 90.00 217 LYS A C 1
ATOM 1781 O O . LYS A 1 217 ? -9.975 -16.602 -13.308 1.00 90.00 217 LYS A O 1
ATOM 1786 N N . PHE A 1 218 ? -11.933 -16.826 -14.389 1.00 86.94 218 PHE A N 1
ATOM 1787 C CA . PHE A 1 218 ? -12.779 -16.433 -13.267 1.00 86.94 218 PHE A CA 1
ATOM 1788 C C . PHE A 1 218 ? -14.060 -17.260 -13.254 1.00 86.94 218 PHE A C 1
ATOM 1790 O O . PHE A 1 218 ? -14.457 -17.842 -14.260 1.00 86.94 218 PHE A O 1
ATOM 1797 N N . GLU A 1 219 ? -14.707 -17.322 -12.099 1.00 90.00 219 GLU A N 1
ATOM 1798 C CA . GLU A 1 219 ? -15.938 -18.079 -11.915 1.00 90.00 219 GLU A CA 1
ATOM 1799 C C . GLU A 1 219 ? -17.124 -17.122 -11.818 1.00 90.00 219 GLU A C 1
ATOM 1801 O O . GLU A 1 219 ? -17.048 -16.088 -11.150 1.00 90.00 219 GLU A O 1
ATOM 1806 N N . ARG A 1 220 ? -18.238 -17.474 -12.459 1.00 86.25 220 ARG A N 1
ATOM 1807 C CA . ARG A 1 220 ? -19.491 -16.717 -12.383 1.00 86.25 220 ARG A CA 1
ATOM 1808 C C . ARG A 1 220 ? -20.684 -17.642 -12.195 1.00 86.25 220 ARG A C 1
ATOM 1810 O O . ARG A 1 220 ? -20.682 -18.779 -12.659 1.00 86.25 220 ARG A O 1
ATOM 1817 N N . TRP A 1 221 ? -21.721 -17.139 -11.540 1.00 87.12 221 TRP A N 1
ATOM 1818 C CA . TRP A 1 221 ? -22.998 -17.836 -11.431 1.00 87.12 221 TRP A CA 1
ATOM 1819 C C . TRP A 1 221 ? -23.820 -17.608 -12.698 1.00 87.12 221 TRP A C 1
ATOM 1821 O O . TRP A 1 221 ? -24.032 -16.465 -13.100 1.00 87.12 221 TRP A O 1
ATOM 1831 N N . VAL A 1 222 ? -24.262 -18.692 -13.335 1.00 85.75 222 VAL A N 1
ATOM 1832 C CA . VAL A 1 222 ? -25.089 -18.646 -14.547 1.00 85.75 222 VAL A CA 1
ATOM 1833 C C . VAL A 1 222 ? -26.254 -19.609 -14.399 1.00 85.75 222 VAL A C 1
ATOM 1835 O O . VAL A 1 222 ? -26.075 -20.766 -14.018 1.00 85.75 222 VAL A O 1
ATOM 1838 N N . THR A 1 223 ? -27.451 -19.146 -14.741 1.00 86.00 223 THR A N 1
ATOM 1839 C CA . THR A 1 223 ? -28.645 -19.990 -14.800 1.00 86.00 223 THR A CA 1
ATOM 1840 C C . THR A 1 223 ? -28.696 -20.698 -16.149 1.00 86.00 223 THR A C 1
ATOM 1842 O O . THR A 1 223 ? -28.855 -20.059 -17.188 1.00 86.00 223 THR A O 1
ATOM 1845 N N . LYS A 1 224 ? -28.550 -22.026 -16.147 1.00 85.88 224 LYS A N 1
ATOM 1846 C CA . LYS A 1 224 ? -28.634 -22.868 -17.348 1.00 85.88 224 LYS A CA 1
ATOM 1847 C C . LYS A 1 224 ? -29.919 -23.692 -17.321 1.00 85.88 224 LYS A C 1
ATOM 1849 O O . LYS A 1 224 ? -30.348 -24.158 -16.266 1.00 85.88 224 LYS A O 1
ATOM 1854 N N . LYS A 1 225 ? -30.535 -23.883 -18.488 1.00 83.50 225 LYS A N 1
ATOM 1855 C CA . LYS A 1 225 ? -31.660 -24.809 -18.668 1.00 83.50 225 LYS A CA 1
ATOM 1856 C C . LYS A 1 225 ? -31.092 -26.222 -18.815 1.00 83.50 225 LYS A C 1
ATOM 1858 O O . LYS A 1 225 ? -30.376 -26.492 -19.772 1.00 83.50 225 LYS A O 1
ATOM 1863 N N . VAL A 1 226 ? -31.377 -27.095 -17.855 1.00 80.12 226 VAL A N 1
ATOM 1864 C CA . VAL A 1 226 ? -30.927 -28.490 -17.824 1.00 80.12 226 VAL A CA 1
ATOM 1865 C C . VAL A 1 226 ? -32.151 -29.388 -17.961 1.00 80.12 226 VAL A C 1
ATOM 1867 O O . VAL A 1 226 ? -33.126 -29.222 -17.228 1.00 80.12 226 VAL A O 1
ATOM 1870 N N . LYS A 1 227 ? -32.106 -30.342 -18.893 1.00 77.12 227 LYS A N 1
ATOM 1871 C CA . LYS A 1 227 ? -33.108 -31.407 -18.966 1.00 77.12 227 LYS A CA 1
ATOM 1872 C C . LYS A 1 227 ? -32.913 -32.336 -17.770 1.00 77.12 227 LYS A C 1
ATOM 1874 O O . LYS A 1 227 ? -31.835 -32.898 -17.596 1.00 77.12 227 LYS A O 1
ATOM 1879 N N . VAL A 1 228 ? -33.930 -32.456 -16.926 1.00 73.06 228 VAL A N 1
ATOM 1880 C CA . VAL A 1 228 ? -33.938 -33.366 -15.780 1.00 73.06 228 VAL A CA 1
ATOM 1881 C C . VAL A 1 228 ? -35.093 -34.335 -15.981 1.00 73.06 228 VAL A C 1
ATOM 1883 O O . VAL A 1 228 ? -36.232 -33.911 -16.177 1.00 73.06 228 VAL A O 1
ATOM 1886 N N . ILE A 1 229 ? -34.793 -35.631 -15.947 1.00 69.62 229 ILE A N 1
ATOM 1887 C CA . ILE A 1 229 ? -35.813 -36.677 -15.962 1.00 69.62 229 ILE A CA 1
ATOM 1888 C C . ILE A 1 229 ? -36.378 -36.752 -14.548 1.00 69.62 229 ILE A C 1
ATOM 1890 O O . ILE A 1 229 ? -35.671 -37.105 -13.605 1.00 69.62 229 ILE A O 1
ATOM 1894 N N . ILE A 1 230 ? -37.640 -36.370 -14.392 1.00 60.62 230 ILE A N 1
ATOM 1895 C CA . ILE A 1 230 ? -38.363 -36.470 -13.125 1.00 60.62 230 ILE A CA 1
ATOM 1896 C C . ILE A 1 230 ? -39.526 -37.420 -13.386 1.00 60.62 230 ILE A C 1
ATOM 1898 O O . ILE A 1 230 ? -40.408 -37.094 -14.176 1.00 60.62 230 ILE A O 1
ATOM 1902 N N . HIS A 1 231 ? -39.515 -38.590 -12.738 1.00 54.88 231 HIS A N 1
ATOM 1903 C CA . HIS A 1 231 ? -40.549 -39.625 -12.891 1.00 54.88 231 HIS A CA 1
ATOM 1904 C C . HIS A 1 231 ? -40.801 -40.019 -14.362 1.00 54.88 231 HIS A C 1
ATOM 1906 O O . HIS A 1 231 ? -41.928 -39.971 -14.843 1.00 54.88 231 HIS A O 1
ATOM 1912 N N . GLY A 1 232 ? -39.736 -40.343 -15.106 1.00 69.56 232 GLY A N 1
ATOM 1913 C CA . GLY A 1 232 ? -39.830 -40.830 -16.492 1.00 69.56 232 GLY A CA 1
ATOM 1914 C C . GLY A 1 232 ? -40.142 -39.774 -17.561 1.00 69.56 232 GLY A C 1
ATOM 1915 O O . GLY A 1 232 ? -40.016 -40.073 -18.742 1.00 69.56 232 GLY A O 1
ATOM 1916 N N . ASN A 1 233 ? -40.468 -38.534 -17.177 1.00 63.22 233 ASN A N 1
ATOM 1917 C CA . ASN A 1 233 ? -40.768 -37.444 -18.107 1.00 63.22 233 ASN A CA 1
ATOM 1918 C C . ASN A 1 233 ? -39.618 -36.425 -18.186 1.00 63.22 233 ASN A C 1
ATOM 1920 O O . ASN A 1 233 ? -39.091 -35.980 -17.159 1.00 63.22 233 ASN A O 1
ATOM 1924 N N . GLU A 1 234 ? -39.249 -36.012 -19.404 1.00 71.19 234 GLU A N 1
ATOM 1925 C CA . GLU A 1 234 ? -38.280 -34.932 -19.621 1.00 71.19 234 GLU A CA 1
ATOM 1926 C C . GLU A 1 234 ? -38.884 -33.582 -19.207 1.00 71.19 234 GLU A C 1
ATOM 1928 O O . GLU A 1 234 ? -39.789 -33.064 -19.861 1.00 71.19 234 GLU A O 1
ATOM 1933 N N . LYS A 1 235 ? -38.358 -32.966 -18.140 1.00 76.81 235 LYS A N 1
ATOM 1934 C CA . LYS A 1 235 ? -38.685 -31.581 -17.773 1.00 76.81 235 LYS A CA 1
ATOM 1935 C C . LYS A 1 235 ? -37.457 -30.686 -17.893 1.00 76.81 235 LYS A C 1
ATOM 1937 O O . LYS A 1 235 ? -36.351 -31.040 -17.484 1.00 76.81 235 LYS A O 1
ATOM 1942 N N . ILE A 1 236 ? -37.649 -29.488 -18.442 1.00 77.19 236 ILE A N 1
ATOM 1943 C CA . ILE A 1 236 ? -36.608 -28.458 -18.492 1.00 77.19 236 ILE A CA 1
ATOM 1944 C C . ILE A 1 236 ? -36.603 -27.732 -17.147 1.00 77.19 236 ILE A C 1
ATOM 1946 O O . ILE A 1 236 ? -37.519 -26.974 -16.841 1.00 77.19 236 ILE A O 1
ATOM 1950 N N . SER A 1 237 ? -35.559 -27.946 -16.350 1.00 75.75 237 SER A N 1
ATOM 1951 C CA . SER A 1 237 ? -35.345 -27.240 -15.086 1.00 75.75 237 SER A CA 1
ATOM 1952 C C . SER A 1 237 ? -34.281 -26.164 -15.264 1.00 75.75 237 SER A C 1
ATOM 1954 O O . SER A 1 237 ? -33.243 -26.394 -15.882 1.00 75.75 237 SER A O 1
ATOM 1956 N N . GLN A 1 238 ? -34.489 -24.988 -14.678 1.00 79.38 238 GLN A N 1
ATOM 1957 C CA . GLN A 1 238 ? -33.429 -23.989 -14.556 1.00 79.38 238 GLN A CA 1
ATOM 1958 C C . GLN A 1 238 ? -32.553 -24.335 -13.349 1.00 79.38 238 GLN A C 1
ATOM 1960 O O . GLN A 1 238 ? -33.070 -24.578 -12.261 1.00 79.38 238 GLN A O 1
ATOM 1965 N N . LYS A 1 239 ? -31.233 -24.396 -13.537 1.00 83.00 239 LYS A N 1
ATOM 1966 C CA . LYS A 1 239 ? -30.264 -24.605 -12.455 1.00 83.00 239 LYS A CA 1
ATOM 1967 C C . LYS A 1 239 ? -29.189 -23.529 -12.510 1.00 83.00 239 LYS A C 1
ATOM 1969 O O . LYS A 1 239 ? -28.601 -23.286 -13.564 1.00 83.00 239 LYS A O 1
ATOM 1974 N N . THR A 1 240 ? -28.923 -22.907 -11.368 1.00 86.12 240 THR A N 1
ATOM 1975 C CA . THR A 1 240 ? -27.826 -21.949 -11.205 1.00 86.12 240 THR A CA 1
ATOM 1976 C C . THR A 1 240 ? -26.544 -22.725 -10.946 1.00 86.12 240 THR A C 1
ATOM 1978 O O . THR A 1 240 ? -26.427 -23.425 -9.943 1.00 86.12 240 THR A O 1
ATOM 1981 N N . VAL A 1 241 ? -25.590 -22.632 -11.867 1.00 86.38 241 VAL A N 1
ATOM 1982 C CA . VAL A 1 241 ? -24.314 -23.350 -11.796 1.00 86.38 241 VAL A CA 1
ATOM 1983 C C . VAL A 1 241 ? -23.174 -22.341 -11.798 1.00 86.38 241 VAL A C 1
ATOM 1985 O O . VAL A 1 241 ? -23.254 -21.290 -12.439 1.00 86.38 241 VAL A O 1
ATOM 1988 N N . LYS A 1 242 ? -22.109 -22.661 -11.065 1.00 89.94 242 LYS A N 1
ATOM 1989 C CA . LYS A 1 242 ? -20.861 -21.907 -11.091 1.00 89.94 242 LYS A CA 1
ATOM 1990 C C . LYS A 1 242 ? -20.060 -22.335 -12.319 1.00 89.94 242 LYS A C 1
ATOM 1992 O O . LYS A 1 242 ? -19.639 -23.482 -12.421 1.00 89.94 242 LYS A O 1
ATOM 1997 N N . GLU A 1 243 ? -19.909 -21.432 -13.274 1.00 90.06 243 GLU A N 1
ATOM 1998 C CA . GLU A 1 243 ? -19.185 -21.662 -14.519 1.00 90.06 243 GLU A CA 1
ATOM 1999 C C . GLU A 1 243 ? -17.830 -20.960 -14.468 1.00 90.06 243 GLU A C 1
ATOM 2001 O O . GLU A 1 243 ? -17.758 -19.761 -14.185 1.00 90.06 243 GLU A O 1
ATOM 2006 N N . THR A 1 244 ? -16.768 -21.699 -14.783 1.00 89.50 244 THR A N 1
ATOM 2007 C CA . THR A 1 244 ? -15.435 -21.134 -15.003 1.00 89.50 244 THR A CA 1
ATOM 2008 C C . THR A 1 244 ? -15.349 -20.607 -16.427 1.00 89.50 244 THR A C 1
ATOM 2010 O O . THR A 1 244 ? -15.503 -21.359 -17.386 1.00 89.50 244 THR A O 1
ATOM 2013 N N . VAL A 1 245 ? -15.093 -19.311 -16.563 1.00 88.19 245 VAL A N 1
ATOM 2014 C CA . VAL A 1 245 ? -14.947 -18.616 -17.841 1.00 88.19 245 VAL A CA 1
ATOM 2015 C C . VAL A 1 245 ? -13.509 -18.146 -17.987 1.00 88.19 245 VAL A C 1
ATOM 2017 O O . VAL A 1 245 ? -12.925 -17.579 -17.062 1.00 88.19 245 VAL A O 1
ATOM 2020 N N . GLU A 1 246 ? -12.947 -18.368 -19.170 1.00 90.44 246 GLU A N 1
ATOM 2021 C CA . GLU A 1 246 ? -11.673 -17.793 -19.582 1.00 90.44 246 GLU A CA 1
ATOM 2022 C C . GLU A 1 246 ? -11.944 -16.666 -20.580 1.00 90.44 246 GLU A C 1
ATOM 2024 O O . GLU A 1 246 ? -12.520 -16.902 -21.640 1.00 90.44 246 GLU A O 1
ATOM 2029 N N . CYS A 1 247 ? -11.564 -15.436 -20.239 1.00 87.75 247 CYS A N 1
ATOM 2030 C CA . CYS A 1 247 ? -11.675 -14.295 -21.147 1.00 87.75 247 CYS A CA 1
ATOM 2031 C C . CYS A 1 247 ? -10.479 -13.351 -21.008 1.00 87.75 247 CYS A C 1
ATOM 2033 O O . CYS A 1 247 ? -9.682 -13.452 -20.070 1.00 87.75 247 CYS A O 1
ATOM 2035 N N . SER A 1 248 ? -10.332 -12.427 -21.954 1.00 86.69 248 SER A N 1
ATOM 2036 C CA . SER A 1 248 ? -9.330 -11.365 -21.842 1.00 86.69 248 SER A CA 1
ATOM 2037 C C . SER A 1 248 ? -9.727 -10.344 -20.769 1.00 86.69 248 SER A C 1
ATOM 2039 O O . SER A 1 248 ? -10.911 -10.077 -20.533 1.00 86.69 248 SER A O 1
ATOM 2041 N N . LYS A 1 249 ? -8.742 -9.690 -20.140 1.00 84.50 249 LYS A N 1
ATOM 2042 C CA . LYS A 1 249 ? -9.012 -8.575 -19.210 1.00 84.50 249 LYS A CA 1
ATOM 2043 C C . LYS A 1 249 ? -9.840 -7.464 -19.844 1.00 84.50 249 LYS A C 1
ATOM 2045 O O . LYS A 1 249 ? -10.653 -6.846 -19.158 1.00 84.50 249 LYS A O 1
ATOM 2050 N N . GLN A 1 250 ? -9.651 -7.214 -21.137 1.00 84.44 250 GLN A N 1
ATOM 2051 C CA . GLN A 1 250 ? -10.428 -6.223 -21.871 1.00 84.44 250 GLN A CA 1
ATOM 2052 C C . GLN A 1 250 ? -11.918 -6.590 -21.944 1.00 84.44 250 GLN A C 1
ATOM 2054 O O . GLN A 1 250 ? -12.771 -5.735 -21.710 1.00 84.44 250 GLN A O 1
ATOM 2059 N N . GLU A 1 251 ? -12.250 -7.846 -22.243 1.00 86.19 251 GLU A N 1
ATOM 2060 C CA . GLU A 1 251 ? -13.640 -8.323 -22.262 1.00 86.19 251 GLU A CA 1
ATOM 2061 C C . GLU A 1 251 ? -14.267 -8.286 -20.870 1.00 86.19 251 GLU A C 1
ATOM 2063 O O . GLU A 1 251 ? -15.410 -7.849 -20.723 1.00 86.19 251 GLU A O 1
ATOM 2068 N N . LEU A 1 252 ? -13.504 -8.667 -19.842 1.00 87.88 252 LEU A N 1
ATOM 2069 C CA . LEU A 1 252 ? -13.950 -8.584 -18.453 1.00 87.88 252 LEU A CA 1
ATOM 2070 C C . LEU A 1 252 ? -14.275 -7.139 -18.051 1.00 87.88 252 LEU A C 1
ATOM 2072 O O . LEU A 1 252 ? -15.326 -6.881 -17.466 1.00 87.88 252 LEU A O 1
ATOM 2076 N N . LEU A 1 253 ? -13.410 -6.185 -18.406 1.00 86.19 253 LEU A N 1
ATOM 2077 C CA . LEU A 1 253 ? -13.643 -4.759 -18.168 1.00 86.19 253 LEU A CA 1
ATOM 2078 C C . LEU A 1 253 ? -14.891 -4.257 -18.894 1.00 86.19 253 LEU A C 1
ATOM 2080 O O . LEU A 1 253 ? -15.695 -3.547 -18.295 1.00 86.19 253 LEU A O 1
ATOM 2084 N N . LYS A 1 254 ? -15.092 -4.646 -20.157 1.00 88.25 254 LYS A N 1
ATOM 2085 C CA . LYS A 1 254 ? -16.306 -4.292 -20.908 1.00 88.25 254 LYS A CA 1
ATOM 2086 C C . LYS A 1 254 ? -17.565 -4.828 -20.221 1.00 88.25 254 LYS A C 1
ATOM 2088 O O . LYS A 1 254 ? -18.529 -4.084 -20.056 1.00 88.25 254 LYS A O 1
ATOM 2093 N N . ALA A 1 255 ? -17.551 -6.088 -19.786 1.00 87.31 255 ALA A N 1
ATOM 2094 C CA . ALA A 1 255 ? -18.672 -6.696 -19.070 1.00 87.31 255 ALA A CA 1
ATOM 2095 C C . ALA A 1 255 ? -18.955 -5.984 -17.737 1.00 87.31 255 ALA A C 1
ATOM 2097 O O . ALA A 1 255 ? -20.104 -5.659 -17.438 1.00 87.31 255 ALA A O 1
ATOM 2098 N N . PHE A 1 256 ? -17.905 -5.671 -16.978 1.00 87.50 256 PHE A N 1
ATOM 2099 C CA . PHE A 1 256 ? -18.000 -4.923 -15.729 1.00 87.50 256 PHE A CA 1
ATOM 2100 C C . PHE A 1 256 ? -18.620 -3.540 -15.940 1.00 87.50 256 PHE A C 1
ATOM 2102 O O . PHE A 1 256 ? -19.616 -3.209 -15.296 1.00 87.50 256 PHE A O 1
ATOM 2109 N N . MET A 1 257 ? -18.094 -2.769 -16.895 1.00 89.81 257 MET A N 1
ATOM 2110 C CA . MET A 1 257 ? -18.608 -1.440 -17.231 1.00 89.81 257 MET A CA 1
ATOM 2111 C C . MET A 1 257 ? -20.064 -1.485 -17.699 1.00 89.81 257 MET A C 1
ATOM 2113 O O . MET A 1 257 ? -20.818 -0.568 -17.397 1.00 89.81 257 MET A O 1
ATOM 2117 N N . LYS A 1 258 ? -20.486 -2.564 -18.369 1.00 91.81 258 LYS A N 1
ATOM 2118 C CA . LYS A 1 258 ? -21.888 -2.774 -18.754 1.00 91.81 258 LYS A CA 1
ATOM 2119 C C . LYS A 1 258 ? -22.799 -3.033 -17.547 1.00 91.81 258 LYS A C 1
ATOM 2121 O O . LYS A 1 258 ? -23.919 -2.540 -17.528 1.00 91.81 258 LYS A O 1
ATOM 2126 N N . SER A 1 259 ? -22.339 -3.793 -16.550 1.00 88.88 259 SER A N 1
ATOM 2127 C CA . SER A 1 259 ? -23.119 -4.094 -15.332 1.00 88.88 259 SER A CA 1
ATOM 2128 C C . SER A 1 259 ? -23.113 -2.975 -14.283 1.00 88.88 259 SER A C 1
ATOM 2130 O O . SER A 1 259 ? -23.991 -2.924 -13.422 1.00 88.88 259 SER A O 1
ATOM 2132 N N . MET A 1 260 ? -22.125 -2.081 -14.350 1.00 89.62 260 MET A N 1
ATOM 2133 C CA . MET A 1 260 ? -21.888 -1.048 -13.345 1.00 89.62 260 MET A CA 1
ATOM 2134 C C . MET A 1 260 ? -23.082 -0.104 -13.125 1.00 89.62 260 MET A C 1
ATOM 2136 O O . MET A 1 260 ? -23.425 0.122 -11.964 1.00 89.62 260 MET A O 1
ATOM 2140 N N . PRO A 1 261 ? -23.749 0.435 -14.167 1.00 93.25 261 PRO A N 1
ATOM 2141 C CA . PRO A 1 261 ? -24.847 1.379 -13.973 1.00 93.25 261 PRO A CA 1
ATOM 2142 C C . PRO A 1 261 ? -26.004 0.771 -13.180 1.00 93.25 261 PRO A C 1
ATOM 2144 O O . PRO A 1 261 ? -26.469 1.377 -12.220 1.00 93.25 261 PRO A O 1
ATOM 2147 N N . THR A 1 262 ? -26.412 -0.456 -13.519 1.00 89.69 262 THR A N 1
ATOM 2148 C CA . THR A 1 262 ? -27.492 -1.174 -12.828 1.00 89.69 262 THR A CA 1
ATOM 2149 C C . THR A 1 262 ? -27.150 -1.422 -11.361 1.00 89.69 262 THR A C 1
ATOM 2151 O O . THR A 1 262 ? -27.979 -1.199 -10.481 1.00 89.69 262 THR A O 1
ATOM 2154 N N . PHE A 1 263 ? -25.914 -1.846 -11.081 1.00 86.25 263 PHE A N 1
ATOM 2155 C CA . PHE A 1 263 ? -25.453 -2.050 -9.710 1.00 86.25 263 PHE A CA 1
ATOM 2156 C C . PHE A 1 263 ? -25.461 -0.743 -8.909 1.00 86.25 263 PHE A C 1
ATOM 2158 O O . PHE A 1 263 ? -25.988 -0.699 -7.800 1.00 86.25 263 PHE A O 1
ATOM 2165 N N . MET A 1 264 ? -24.928 0.339 -9.480 1.00 91.06 264 MET A N 1
ATOM 2166 C CA . MET A 1 264 ? -24.895 1.642 -8.815 1.00 91.06 264 MET A CA 1
ATOM 2167 C C . MET A 1 264 ? -26.296 2.199 -8.570 1.00 91.06 264 MET A C 1
ATOM 2169 O O . MET A 1 264 ? -26.553 2.753 -7.503 1.00 91.06 264 MET A O 1
ATOM 2173 N N . GLN A 1 265 ? -27.217 2.005 -9.514 1.00 91.19 265 GLN A N 1
ATOM 2174 C CA . GLN A 1 265 ? -28.618 2.367 -9.338 1.00 91.19 265 GLN A CA 1
ATOM 2175 C C . GLN A 1 265 ? -29.246 1.597 -8.173 1.00 91.19 265 GLN A C 1
ATOM 2177 O O . GLN A 1 265 ? -29.894 2.203 -7.326 1.00 91.19 265 GLN A O 1
ATOM 2182 N N . HIS A 1 266 ? -29.010 0.286 -8.082 1.00 85.81 266 HIS A N 1
ATOM 2183 C CA . HIS A 1 266 ? -29.485 -0.519 -6.959 1.00 85.81 266 HIS A CA 1
ATOM 2184 C C . HIS A 1 266 ? -28.925 -0.021 -5.617 1.00 85.81 266 HIS A C 1
ATOM 2186 O O . HIS A 1 266 ? -29.695 0.229 -4.694 1.00 85.81 266 HIS A O 1
ATOM 2192 N N . VAL A 1 267 ? -27.610 0.204 -5.521 1.00 88.00 267 VAL A N 1
ATOM 2193 C CA . VAL A 1 267 ? -26.973 0.732 -4.300 1.00 88.00 267 VAL A CA 1
ATOM 2194 C C . VAL A 1 267 ? -27.554 2.093 -3.914 1.00 88.00 267 VAL A C 1
ATOM 2196 O O . VAL A 1 267 ? -27.826 2.343 -2.739 1.00 88.00 267 VAL A O 1
ATOM 2199 N N . ASN A 1 268 ? -27.776 2.972 -4.893 1.00 90.19 268 ASN A N 1
ATOM 2200 C CA . ASN A 1 268 ? -28.387 4.271 -4.647 1.00 90.19 268 ASN A CA 1
ATOM 2201 C C . ASN A 1 268 ? -29.826 4.134 -4.134 1.00 90.19 268 ASN A C 1
ATOM 2203 O O . ASN A 1 268 ? -30.184 4.788 -3.159 1.00 90.19 268 ASN A O 1
ATOM 2207 N N . ASN A 1 269 ? -30.624 3.252 -4.739 1.00 88.12 269 ASN A N 1
ATOM 2208 C CA . ASN A 1 269 ? -31.997 2.995 -4.312 1.00 88.12 269 ASN A CA 1
ATOM 2209 C C . ASN A 1 269 ? -32.047 2.478 -2.871 1.00 88.12 269 ASN A C 1
ATOM 2211 O O . ASN A 1 269 ? -32.821 3.001 -2.076 1.00 88.12 269 ASN A O 1
ATOM 2215 N N . VAL A 1 270 ? -31.184 1.523 -2.510 1.00 85.69 270 VAL A N 1
ATOM 2216 C CA . VAL A 1 270 ? -31.091 0.988 -1.141 1.00 85.69 270 VAL A CA 1
ATOM 2217 C C . VAL A 1 270 ? -30.737 2.096 -0.147 1.00 85.69 270 VAL A C 1
ATOM 2219 O O . VAL A 1 270 ? -31.423 2.287 0.857 1.00 85.69 270 VAL A O 1
ATOM 2222 N N . ASN A 1 271 ? -29.709 2.894 -0.446 1.00 89.00 271 ASN A N 1
ATOM 2223 C CA . ASN A 1 271 ? -29.314 4.009 0.416 1.00 89.00 271 ASN A CA 1
ATOM 2224 C C . ASN A 1 271 ? -30.438 5.040 0.573 1.00 89.00 271 ASN A C 1
ATOM 2226 O O . ASN A 1 271 ? -30.700 5.513 1.679 1.00 89.00 271 ASN A O 1
ATOM 2230 N N . HIS A 1 272 ? -31.111 5.377 -0.525 1.00 90.25 272 HIS A N 1
ATOM 2231 C CA . HIS A 1 272 ? -32.220 6.320 -0.531 1.00 90.25 272 HIS A CA 1
ATOM 2232 C C . HIS A 1 272 ? -33.415 5.804 0.284 1.00 90.25 272 HIS A C 1
ATOM 2234 O O . HIS A 1 272 ? -33.952 6.540 1.111 1.00 90.25 272 HIS A O 1
ATOM 2240 N N . GLN A 1 273 ? -33.779 4.528 0.127 1.00 86.69 273 GLN A N 1
ATOM 2241 C CA . GLN A 1 273 ? -34.834 3.875 0.907 1.00 86.69 273 GLN A CA 1
ATOM 2242 C C . GLN A 1 273 ? -34.521 3.904 2.405 1.00 86.69 273 GLN A C 1
ATOM 2244 O O . GLN A 1 273 ? -35.364 4.323 3.196 1.00 86.69 273 GLN A O 1
ATOM 2249 N N . HIS A 1 274 ? -33.292 3.564 2.805 1.00 86.88 274 HIS A N 1
ATOM 2250 C CA . HIS A 1 274 ? -32.879 3.654 4.208 1.00 86.88 274 HIS A CA 1
ATOM 2251 C C . HIS A 1 274 ? -32.974 5.079 4.760 1.00 86.88 274 HIS A C 1
ATOM 2253 O O . HIS A 1 274 ? -33.444 5.277 5.881 1.00 86.88 274 HIS A O 1
ATOM 2259 N N . GLN A 1 275 ? -32.558 6.081 3.981 1.00 90.06 275 GLN A N 1
ATOM 2260 C CA . GLN A 1 275 ? -32.669 7.482 4.385 1.00 90.06 275 GLN A CA 1
ATOM 2261 C C . GLN A 1 275 ? -34.126 7.909 4.577 1.00 90.06 275 GLN A C 1
ATOM 2263 O O . GLN A 1 275 ? -34.437 8.567 5.568 1.00 90.06 275 GLN A O 1
ATOM 2268 N N . ILE A 1 276 ? -35.018 7.530 3.658 1.00 88.25 276 ILE A N 1
ATOM 2269 C CA . ILE A 1 276 ? -36.449 7.833 3.764 1.00 88.25 276 ILE A CA 1
ATOM 2270 C C . ILE A 1 276 ? -37.049 7.158 4.998 1.00 88.25 276 ILE A C 1
ATOM 2272 O O . ILE A 1 276 ? -37.701 7.824 5.796 1.00 88.25 276 ILE A O 1
ATOM 2276 N N . ILE A 1 277 ? -36.787 5.865 5.199 1.00 88.25 277 ILE A N 1
ATOM 2277 C CA . ILE A 1 277 ? -37.304 5.111 6.348 1.00 88.25 277 ILE A CA 1
ATOM 2278 C C . ILE A 1 277 ? -36.855 5.744 7.665 1.00 88.25 277 ILE A C 1
ATOM 2280 O O . ILE A 1 277 ? -37.660 5.877 8.583 1.00 88.25 277 ILE A O 1
ATOM 2284 N N . ASN A 1 278 ? -35.594 6.167 7.765 1.00 89.06 278 ASN A N 1
ATOM 2285 C CA . ASN A 1 278 ? -35.098 6.837 8.965 1.00 89.06 278 ASN A CA 1
ATOM 2286 C C . ASN A 1 278 ? -35.815 8.171 9.207 1.00 89.06 278 ASN A C 1
ATOM 2288 O O . ASN A 1 278 ? -36.258 8.414 10.325 1.00 89.06 278 ASN A O 1
ATOM 2292 N N . LYS A 1 279 ? -36.028 8.982 8.163 1.00 90.56 279 LYS A N 1
ATOM 2293 C CA . LYS A 1 279 ? -36.810 10.225 8.275 1.00 90.56 279 LYS A CA 1
ATOM 2294 C C . LYS A 1 279 ? -38.253 9.975 8.710 1.00 90.56 279 LYS A C 1
ATOM 2296 O O . LYS A 1 279 ? -38.794 10.756 9.484 1.00 90.56 279 LYS A O 1
ATOM 2301 N N . ILE A 1 280 ? -38.886 8.906 8.224 1.00 88.88 280 ILE A N 1
ATOM 2302 C CA . ILE A 1 280 ? -40.250 8.546 8.637 1.00 88.88 280 ILE A CA 1
ATOM 2303 C C . ILE A 1 280 ? -40.257 8.125 10.109 1.00 88.88 280 ILE A C 1
ATOM 2305 O O . ILE A 1 280 ? -41.098 8.592 10.866 1.00 88.88 280 ILE A O 1
ATOM 2309 N N . LYS A 1 281 ? -39.287 7.309 10.543 1.00 86.81 281 LYS A N 1
ATOM 2310 C CA . LYS A 1 281 ? -39.149 6.897 11.951 1.00 86.81 281 LYS A CA 1
ATOM 2311 C C . LYS A 1 281 ? -38.947 8.080 12.898 1.00 86.81 281 LYS A C 1
ATOM 2313 O O . LYS A 1 281 ? -39.488 8.061 13.996 1.00 86.81 281 LYS A O 1
ATOM 2318 N N . GLU A 1 282 ? -38.185 9.090 12.485 1.00 89.56 282 GLU A N 1
ATOM 2319 C CA . GLU A 1 282 ? -37.946 10.303 13.281 1.00 89.56 282 GLU A CA 1
ATOM 2320 C C . GLU A 1 282 ? -39.202 11.170 13.448 1.00 89.56 282 GLU A C 1
ATOM 2322 O O . GLU A 1 282 ? -39.350 11.828 14.474 1.00 89.56 282 GLU A O 1
ATOM 2327 N N . ASN A 1 283 ? -40.114 11.150 12.471 1.00 90.25 283 ASN A N 1
ATOM 2328 C CA . ASN A 1 283 ? -41.331 11.969 12.467 1.00 90.25 283 ASN A CA 1
ATOM 2329 C C . ASN A 1 283 ? -42.603 11.194 12.861 1.00 90.25 283 ASN A C 1
ATOM 2331 O O . ASN A 1 283 ? -43.697 11.749 12.784 1.00 90.25 283 ASN A O 1
ATOM 2335 N N . LEU A 1 284 ? -42.474 9.928 13.270 1.00 89.94 284 LEU A N 1
ATOM 2336 C CA . LEU A 1 284 ? -43.608 9.053 13.564 1.00 89.94 284 LEU A CA 1
ATOM 2337 C C . LEU A 1 284 ? -44.304 9.466 14.871 1.00 89.94 284 LEU A C 1
ATOM 2339 O O . LEU A 1 284 ? -43.663 9.584 15.921 1.00 89.94 284 LEU A O 1
ATOM 2343 N N . GLN A 1 285 ? -45.623 9.662 14.835 1.00 87.06 285 GLN A N 1
ATOM 2344 C CA . GLN A 1 285 ? -46.390 10.027 16.028 1.00 87.06 285 GLN A CA 1
ATOM 2345 C C . GLN A 1 285 ? -46.736 8.802 16.893 1.00 87.06 285 GLN A C 1
ATOM 2347 O O . GLN A 1 285 ? -46.774 7.670 16.423 1.00 87.06 285 GLN A O 1
ATOM 2352 N N . LYS A 1 286 ? -47.072 9.015 18.177 1.00 82.25 286 LYS A N 1
ATOM 2353 C CA . LYS A 1 286 ? -47.369 7.931 19.147 1.00 82.25 286 LYS A CA 1
ATOM 2354 C C . LYS A 1 286 ? -48.527 6.992 18.758 1.00 82.25 286 LYS A C 1
ATOM 2356 O O . LYS A 1 286 ? -48.662 5.943 19.379 1.00 82.25 286 LYS A O 1
ATOM 2361 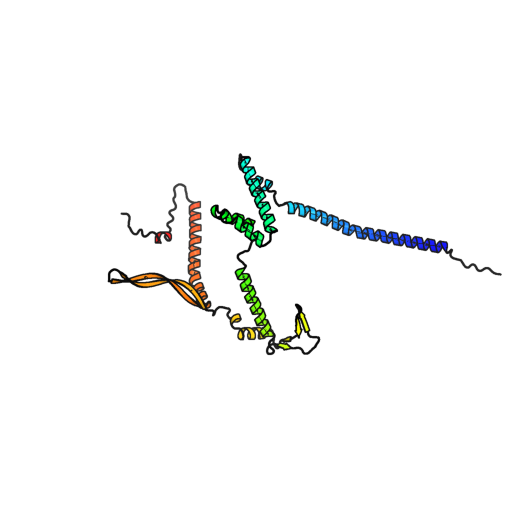N N . LYS A 1 287 ? -49.380 7.376 17.803 1.00 89.31 287 LYS A N 1
ATOM 2362 C CA . LYS A 1 287 ? -50.517 6.573 17.314 1.00 89.31 287 LYS A CA 1
ATOM 2363 C C . LYS A 1 287 ? -50.280 5.964 15.928 1.00 89.31 287 LYS A C 1
ATOM 2365 O O . LYS A 1 287 ? -51.169 5.305 15.404 1.00 89.31 287 LYS A O 1
ATOM 2370 N N . GLU A 1 288 ? -49.116 6.195 15.336 1.00 88.06 288 GLU A N 1
ATOM 2371 C CA . GLU A 1 288 ? -48.778 5.728 13.995 1.00 88.06 288 GLU A CA 1
ATOM 2372 C C . GLU A 1 288 ? -47.792 4.561 14.077 1.00 88.06 288 GLU A C 1
ATOM 2374 O O . GLU A 1 288 ? -46.959 4.485 14.982 1.00 88.06 288 GLU A O 1
ATOM 2379 N N . ALA A 1 289 ? -47.877 3.645 13.116 1.00 81.50 289 ALA A N 1
ATOM 2380 C CA . ALA A 1 289 ? -46.968 2.516 12.990 1.00 81.50 289 ALA A CA 1
ATOM 2381 C C . ALA A 1 289 ? -46.405 2.468 11.567 1.00 81.50 289 ALA A C 1
ATOM 2383 O O . ALA A 1 289 ? -47.126 2.689 10.596 1.00 81.50 289 ALA A O 1
ATOM 2384 N N . LEU A 1 290 ? -45.110 2.171 11.447 1.00 83.81 290 LEU A N 1
ATOM 2385 C CA . LEU A 1 290 ? -44.441 2.004 10.160 1.00 83.81 290 LEU A CA 1
ATOM 2386 C C . LEU A 1 290 ? -44.336 0.518 9.818 1.00 83.81 290 LEU A C 1
ATOM 2388 O O . LEU A 1 290 ? -43.611 -0.222 10.483 1.00 83.81 290 LEU A O 1
ATOM 2392 N N . LEU A 1 291 ? -45.002 0.107 8.741 1.00 81.19 291 LEU A N 1
ATOM 2393 C CA . LEU A 1 291 ? -44.860 -1.224 8.162 1.00 81.19 291 LEU A CA 1
ATOM 2394 C C . LEU A 1 291 ? -43.799 -1.187 7.054 1.00 81.19 291 LEU A C 1
ATOM 2396 O O . LEU A 1 291 ? -43.997 -0.565 6.013 1.00 81.19 291 LEU A O 1
ATOM 2400 N N . HIS A 1 292 ? -42.662 -1.840 7.287 1.00 78.88 292 HIS A N 1
ATOM 2401 C CA . HIS A 1 292 ? -41.598 -1.998 6.296 1.00 78.88 292 HIS A CA 1
ATOM 2402 C C . HIS A 1 292 ? -41.546 -3.460 5.854 1.00 78.88 292 HIS A C 1
ATOM 2404 O O . HIS A 1 292 ? -41.257 -4.334 6.669 1.00 78.88 292 HIS A O 1
ATOM 2410 N N . ILE A 1 293 ? -41.842 -3.713 4.578 1.00 72.69 293 ILE A N 1
ATOM 2411 C CA . ILE A 1 293 ? -41.872 -5.056 3.991 1.00 72.69 293 ILE A CA 1
ATOM 2412 C C . ILE A 1 293 ? -40.658 -5.205 3.076 1.00 72.69 293 ILE A C 1
ATOM 2414 O O . ILE A 1 293 ? -40.561 -4.522 2.057 1.00 72.69 293 ILE A O 1
ATOM 2418 N N . ASP A 1 294 ? -39.741 -6.098 3.445 1.00 67.06 294 ASP A N 1
ATOM 2419 C CA . ASP A 1 294 ? -38.576 -6.446 2.633 1.00 67.06 294 ASP A CA 1
ATOM 2420 C C . ASP A 1 294 ? -38.866 -7.711 1.810 1.00 67.06 294 ASP A C 1
ATOM 2422 O O . ASP A 1 294 ? -39.084 -8.797 2.346 1.00 67.06 294 ASP A O 1
ATOM 2426 N N . PHE A 1 295 ? -38.872 -7.574 0.483 1.00 60.38 295 PHE A N 1
ATOM 2427 C CA . PHE A 1 295 ? -39.110 -8.686 -0.442 1.00 60.38 295 PHE A CA 1
ATOM 2428 C C . PHE A 1 295 ? -37.852 -9.520 -0.730 1.00 60.38 295 PHE A C 1
ATOM 2430 O O . PHE A 1 295 ? -37.958 -10.592 -1.325 1.00 60.38 295 PHE A O 1
ATOM 2437 N N . SER A 1 296 ? -36.664 -9.064 -0.322 1.00 60.53 296 SER A N 1
ATOM 2438 C CA . SER A 1 296 ? -35.411 -9.783 -0.578 1.00 60.53 296 SER A CA 1
ATOM 2439 C C . SER A 1 296 ? -35.189 -10.967 0.374 1.00 60.53 296 SER A C 1
ATOM 2441 O O . SER A 1 296 ? -34.618 -11.977 -0.040 1.00 60.53 296 SER A O 1
ATOM 2443 N N . GLU A 1 297 ? -35.722 -10.913 1.599 1.00 46.78 297 GLU A N 1
ATOM 2444 C CA . GLU A 1 297 ? -35.704 -12.039 2.550 1.00 46.78 297 GLU A CA 1
ATOM 2445 C C . GLU A 1 297 ? -36.798 -13.082 2.263 1.00 46.78 297 GLU A C 1
ATOM 2447 O O . GLU A 1 297 ? -36.620 -14.272 2.538 1.00 46.78 297 GLU A O 1
ATOM 2452 N N . ASN A 1 298 ? -37.897 -12.672 1.619 1.00 50.56 298 ASN A N 1
ATOM 2453 C CA . ASN A 1 298 ? -39.035 -13.551 1.336 1.00 50.56 298 ASN A CA 1
ATOM 2454 C C . ASN A 1 298 ? -38.745 -14.613 0.256 1.00 50.56 298 ASN A C 1
ATOM 2456 O O . ASN A 1 298 ? -39.487 -15.580 0.126 1.00 50.56 298 ASN A O 1
ATOM 2460 N N . PHE A 1 299 ? -37.637 -14.499 -0.486 1.00 51.31 299 PHE A N 1
ATOM 2461 C CA . PHE A 1 299 ? -37.221 -15.513 -1.465 1.00 51.31 299 PHE A CA 1
ATOM 2462 C C . PHE A 1 299 ? -36.750 -16.835 -0.828 1.00 51.31 299 PHE A C 1
ATOM 2464 O O . PHE A 1 299 ? -36.795 -17.876 -1.485 1.00 51.31 299 PHE A O 1
ATOM 2471 N N . ASN A 1 300 ? -36.309 -16.821 0.438 1.00 47.72 300 ASN A N 1
ATOM 2472 C CA . ASN A 1 300 ? -35.956 -18.044 1.177 1.00 47.72 300 ASN A CA 1
ATOM 2473 C C . ASN A 1 300 ? -37.174 -18.719 1.819 1.00 47.72 300 ASN A C 1
ATOM 2475 O O . ASN A 1 300 ? -37.162 -19.923 2.077 1.00 47.72 300 ASN A O 1
ATOM 2479 N N . CYS A 1 301 ? -38.226 -17.948 2.065 1.00 49.38 301 CYS A N 1
ATOM 2480 C CA . CYS A 1 301 ? -39.454 -18.403 2.680 1.00 49.38 301 CYS A CA 1
ATOM 2481 C C . CYS A 1 301 ? -40.410 -18.871 1.578 1.00 49.38 301 CYS A C 1
ATOM 2483 O O . CYS A 1 301 ? -41.216 -18.100 1.072 1.00 49.38 301 CYS A O 1
ATOM 2485 N N . LYS A 1 302 ? -40.324 -20.148 1.184 1.00 48.28 302 LYS A N 1
ATOM 2486 C CA . LYS A 1 302 ? -41.301 -20.808 0.293 1.00 48.28 302 LYS A CA 1
ATOM 2487 C C . LYS A 1 302 ? -42.680 -20.977 0.965 1.00 48.28 302 LYS A C 1
ATOM 2489 O O . LYS A 1 302 ? -43.248 -22.062 0.923 1.00 48.28 302 LYS A O 1
ATOM 2494 N N . TYR A 1 303 ? -43.219 -19.946 1.604 1.00 53.41 303 TYR A N 1
ATOM 2495 C CA . TYR A 1 303 ? -44.586 -19.958 2.117 1.00 53.41 303 TYR A CA 1
ATOM 2496 C C . TYR A 1 303 ? -45.492 -19.359 1.045 1.00 53.41 303 TYR A C 1
ATOM 2498 O O . TYR A 1 303 ? -45.858 -18.191 1.086 1.00 53.41 303 TYR A O 1
ATOM 2506 N N . ALA A 1 304 ? -45.773 -20.174 0.031 1.00 50.53 304 ALA A N 1
ATOM 2507 C CA . ALA A 1 304 ? -46.850 -19.945 -0.924 1.00 50.53 304 ALA A CA 1
ATOM 2508 C C . ALA A 1 304 ? -48.085 -20.763 -0.509 1.00 50.53 304 ALA A C 1
ATOM 2510 O O . ALA A 1 304 ? -48.674 -21.454 -1.332 1.00 50.53 304 ALA A O 1
ATOM 2511 N N . GLU A 1 305 ? -48.429 -20.735 0.778 1.00 49.94 305 GLU A N 1
ATOM 2512 C CA . GLU A 1 305 ? -49.753 -21.144 1.243 1.00 49.94 305 GLU A CA 1
ATOM 2513 C C . GLU A 1 305 ? -50.471 -19.877 1.695 1.00 49.94 305 GLU A C 1
ATOM 2515 O O . GLU A 1 305 ? -50.019 -19.181 2.607 1.00 49.94 305 GLU A O 1
ATOM 2520 N N . GLU A 1 306 ? -51.550 -19.539 0.988 1.00 49.22 306 GLU A N 1
ATOM 2521 C CA . GLU A 1 306 ? -52.523 -18.563 1.462 1.00 49.22 306 GLU A CA 1
ATOM 2522 C C . GLU A 1 306 ? -53.052 -19.042 2.813 1.00 49.22 306 GLU A C 1
ATOM 2524 O O . GLU A 1 306 ? -53.550 -20.160 2.943 1.00 49.22 306 GLU A O 1
ATOM 2529 N N . ILE A 1 307 ? -52.926 -18.192 3.830 1.00 52.41 307 ILE A N 1
ATOM 2530 C CA . ILE A 1 307 ? -53.633 -18.393 5.090 1.00 52.41 307 ILE A CA 1
ATOM 2531 C C . ILE A 1 307 ? -55.091 -18.015 4.808 1.00 52.41 307 ILE A C 1
ATOM 2533 O O . ILE A 1 307 ? -55.409 -16.827 4.722 1.00 52.41 307 ILE A O 1
ATOM 2537 N N . HIS A 1 308 ? -55.929 -19.029 4.593 1.00 35.72 308 HIS A N 1
ATOM 2538 C CA . HIS A 1 308 ? -57.387 -18.914 4.636 1.00 35.72 308 HIS A CA 1
ATOM 2539 C C . HIS A 1 308 ? -57.886 -18.802 6.079 1.00 35.72 308 HIS A C 1
ATOM 2541 O O . HIS A 1 308 ? -57.294 -19.455 6.970 1.00 35.72 308 HIS A O 1
#

Foldseek 3Di:
DDDDPPPPPPVVVVVVVVVVVVVVVVVVVVVVVVVVVVVVVVVVVVVVVVVVVVVVVVVPPDDLLRVLVVVCPPPPDDDPVVSVVSSVVSVVLVVCLVCLVVDDPVVLVVVVVVPPPVCVVVVNVVVVCVSNDPPDDPPPVVVVVVVVVVVVVVVLVVVLCPDCVFWPFDDDPPQWDADPNDIDTDIGGPDDPVVSVVVSCVVPVCVVVPQQQPKDKDKDWDWDFDFDQDPNDTDTDTDTDIDIDIDGNNVVVVVCVVCVVVVVVVVVVVVVVVVVVVVCVVVADPPDDDDDDDPVVCVVVPPPDPPD